Protein AF-A0A7V2INF8-F1 (afdb_monomer)

Radius of gyration: 20.69 Å; Cα contacts (8 Å, |Δi|>4): 580; chains: 1; bounding box: 52×36×62 Å

Secondary structure (DSSP, 8-state):
-EEEEEETTEEEEEEETTS-------EEEEE-TTS-EEEEEEEES--S-S--SSS---HHHHHHHHHHHHHSTT-EEEEEE-S-TTB--SS-SSTTHHHHHHHHHHHHHHHHHHHHHS-PPP----EEEEEEEEEEEBPPPPPHHHHHHHTT-SSHHHHHHHHHHHHHHHHHSS---EEEEEEEEEEETTTEEEEEE-SEE-THHHHHHHHHS-SS-EEEESS-S---SEE--HHHHHH-TTTTTGGGGGSSS-SSBPTTHHHHHHHHHHHHHHHHHHTT--

Nearest PDB structures (foldseek):
  7bgl-assembly1_a  TM=3.460E-01  e=4.174E+00  Salmonella enterica subsp. enterica serovar Typhimurium str. LT2
  7nvg-assembly1_r3  TM=3.602E-01  e=4.726E+00  Salmonella enterica subsp. enterica serovar Typhimurium
  7cbl-assembly1_a  TM=3.456E-01  e=9.959E+00  Salmonella enterica subsp. enterica serovar Typhimurium str. LT2

Sequence (282 aa):
MNRRLETERGYQILPNPDGPVDHDVPVLRVDGADGGLRAVVFGYACHCTTLDFYKFCGDYAGFAQEYIEQAHPRATALFVAGCGGDQNPYPRRSERGLEYCMEHGRALANAVETALETRQRPVAGPIRAALDTATLEFAPPPTRDQLQAEAQSSNRYERRHAQTLLEELERTGAIRTTYPYLVQVVEFGDDLTIIALAGEVVVDYALRLKTELTGRPIWVAGYSNDVFGYVPSRRVLQEGGYEGGGAMLYTPLPGPFAPSVEERVIEKVHALIGRVRSAKAD

pLDDT: mean 96.36, std 5.6, range [38.16, 98.88]

Solvent-accessible surface area (backbone atoms only — not comparable to full-atom values): 14965 Å² total; per-residue (Å²): 80,12,26,63,25,83,49,101,86,44,36,38,92,37,88,17,90,88,40,77,72,63,85,66,66,57,72,47,80,38,63,42,98,86,72,45,63,42,32,39,40,36,35,40,36,46,42,78,52,18,58,77,76,98,69,95,74,60,40,25,62,39,39,16,29,51,53,45,25,69,76,35,81,70,27,49,50,44,83,42,48,17,25,14,51,45,19,35,54,79,76,47,63,51,97,58,14,66,59,42,18,47,51,51,3,48,55,52,29,52,53,49,54,52,56,70,72,43,93,77,77,83,75,47,66,62,77,40,69,40,73,53,67,26,76,34,44,39,41,87,59,75,50,74,70,55,30,59,53,34,45,66,43,92,49,70,48,50,16,51,33,24,45,51,50,50,52,41,26,72,74,68,76,50,68,73,54,63,45,80,44,52,41,34,37,38,30,27,47,79,47,36,38,39,38,35,31,36,11,38,21,26,37,63,57,46,57,47,48,53,66,73,50,67,95,43,54,68,45,51,31,18,65,29,102,45,74,78,48,62,41,39,39,53,66,41,40,73,58,32,34,50,61,22,31,57,53,31,48,81,32,94,54,70,53,34,66,28,83,57,40,38,58,41,49,52,54,43,51,53,52,37,49,50,53,49,56,57,72,70,79,121

Mean predicted aligned error: 3.45 Å

Structure (mmCIF, N/CA/C/O backbone):
data_AF-A0A7V2INF8-F1
#
_entry.id   AF-A0A7V2INF8-F1
#
loop_
_atom_site.group_PDB
_atom_site.id
_atom_site.type_symbol
_atom_site.label_atom_id
_atom_site.label_alt_id
_atom_site.label_comp_id
_atom_site.label_asym_id
_atom_site.label_entity_id
_atom_site.label_seq_id
_atom_site.pdbx_PDB_ins_code
_atom_site.Cartn_x
_atom_site.Cartn_y
_atom_site.Cartn_z
_atom_site.occupancy
_atom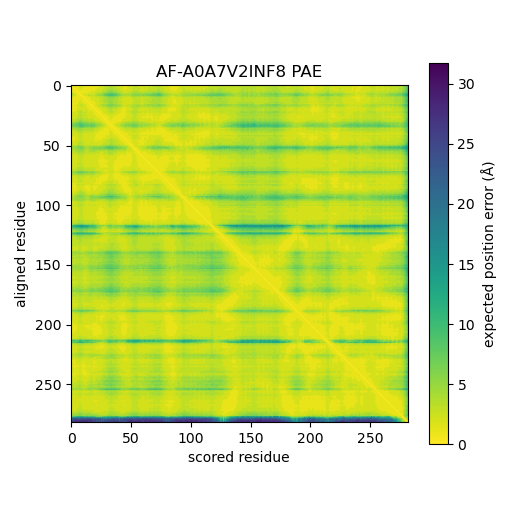_site.B_iso_or_equiv
_atom_site.auth_seq_id
_atom_site.auth_comp_id
_atom_site.auth_asym_id
_atom_site.auth_atom_id
_atom_site.pdbx_PDB_model_num
ATOM 1 N N . MET A 1 1 ? -9.197 -9.866 -3.698 1.00 95.44 1 MET A N 1
ATOM 2 C CA . MET A 1 1 ? -8.736 -11.072 -4.419 1.00 95.44 1 MET A CA 1
ATOM 3 C C . MET A 1 1 ? -7.367 -10.765 -4.980 1.00 95.44 1 MET A C 1
ATOM 5 O O . MET A 1 1 ? -7.187 -9.650 -5.478 1.00 95.44 1 MET A O 1
ATOM 9 N N . ASN A 1 2 ? -6.440 -11.722 -4.921 1.00 98.31 2 ASN A N 1
ATOM 10 C CA . ASN A 1 2 ? -5.134 -11.536 -5.532 1.00 98.31 2 ASN A CA 1
ATOM 11 C C . ASN A 1 2 ? -5.299 -11.352 -7.051 1.00 98.31 2 ASN A C 1
ATOM 13 O O . ASN A 1 2 ? -6.157 -11.978 -7.675 1.00 98.31 2 ASN A O 1
ATOM 17 N N . ARG A 1 3 ? -4.529 -10.443 -7.647 1.00 97.81 3 ARG A N 1
ATOM 18 C CA . ARG A 1 3 ? -4.619 -10.107 -9.075 1.00 97.81 3 ARG A CA 1
ATOM 19 C C . ARG A 1 3 ? -3.431 -10.597 -9.897 1.00 97.81 3 ARG A C 1
ATOM 21 O O . ARG A 1 3 ? -3.273 -10.153 -11.028 1.00 97.81 3 ARG A O 1
ATOM 28 N N . ARG A 1 4 ? -2.575 -11.447 -9.334 1.00 97.88 4 ARG A N 1
ATOM 29 C CA . ARG A 1 4 ? -1.369 -11.957 -9.988 1.00 97.88 4 ARG A CA 1
ATOM 30 C C . ARG A 1 4 ? -1.579 -13.410 -10.386 1.00 97.88 4 ARG A C 1
ATOM 32 O O . ARG A 1 4 ? -1.430 -14.298 -9.553 1.00 97.88 4 ARG A O 1
ATOM 39 N N . LEU A 1 5 ? -1.924 -13.647 -11.649 1.00 98.00 5 LEU A N 1
ATOM 40 C CA . LEU A 1 5 ? -2.098 -14.993 -12.201 1.00 98.00 5 LEU A CA 1
ATOM 41 C C . LEU A 1 5 ? -0.909 -15.350 -13.096 1.00 98.00 5 LEU A C 1
ATOM 43 O O . LEU A 1 5 ? -0.547 -14.570 -13.980 1.00 98.00 5 LEU A O 1
ATOM 47 N N . GLU A 1 6 ? -0.326 -16.527 -12.886 1.00 97.69 6 GLU A N 1
ATOM 48 C CA . GLU A 1 6 ? 0.698 -17.072 -13.775 1.00 97.69 6 GLU A CA 1
ATOM 49 C C . GLU A 1 6 ? 0.068 -17.506 -15.106 1.00 97.69 6 GLU A C 1
ATOM 51 O O . GLU A 1 6 ? -0.968 -18.170 -15.1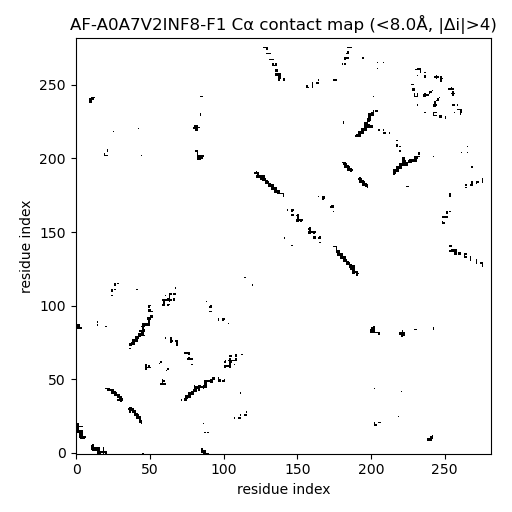46 1.00 97.69 6 GLU A O 1
ATOM 56 N N . THR A 1 7 ? 0.688 -17.108 -16.215 1.00 97.25 7 THR A N 1
ATOM 57 C CA . THR A 1 7 ? 0.272 -17.473 -17.573 1.00 97.25 7 THR A CA 1
ATOM 58 C C . THR A 1 7 ? 1.500 -17.833 -18.404 1.00 97.25 7 THR A C 1
ATOM 60 O O . THR A 1 7 ? 2.630 -17.555 -18.006 1.00 97.25 7 THR A O 1
ATOM 63 N N . GLU A 1 8 ? 1.304 -18.340 -19.622 1.00 96.50 8 GLU A N 1
ATOM 64 C CA . GLU A 1 8 ? 2.400 -18.563 -20.582 1.00 96.50 8 GLU A CA 1
ATOM 65 C C . GLU A 1 8 ? 3.214 -17.289 -20.895 1.00 96.50 8 GLU A C 1
ATOM 67 O O . GLU A 1 8 ? 4.342 -17.369 -21.373 1.00 96.50 8 GLU A O 1
ATOM 72 N N . ARG A 1 9 ? 2.659 -16.098 -20.623 1.00 94.62 9 ARG A N 1
ATOM 73 C CA . ARG A 1 9 ? 3.312 -14.790 -20.809 1.00 94.62 9 ARG A CA 1
ATOM 74 C C . ARG A 1 9 ? 3.889 -14.224 -19.504 1.00 94.62 9 ARG A C 1
ATOM 76 O O . ARG A 1 9 ? 4.089 -13.014 -19.399 1.00 94.62 9 ARG A O 1
ATOM 83 N N . GLY A 1 10 ? 4.098 -15.067 -18.496 1.00 96.50 10 GLY A N 1
ATOM 84 C CA . GLY A 1 10 ? 4.453 -14.658 -17.138 1.00 96.50 10 GLY A CA 1
ATOM 85 C C . GLY A 1 10 ? 3.246 -14.165 -16.337 1.00 96.50 10 GLY A C 1
ATOM 86 O O . GLY A 1 10 ? 2.093 -14.390 -16.718 1.00 96.50 10 GLY A O 1
ATOM 87 N N . TYR A 1 11 ? 3.507 -13.485 -15.221 1.00 97.62 11 TYR A N 1
ATOM 88 C CA . TYR A 1 11 ? 2.467 -13.006 -14.310 1.00 97.62 11 TYR A CA 1
ATOM 89 C C . TYR A 1 11 ? 1.701 -11.811 -14.885 1.00 97.62 11 TYR A C 1
ATOM 91 O O . TYR A 1 11 ? 2.284 -10.772 -15.206 1.00 97.62 11 TYR A O 1
ATOM 99 N N . GLN A 1 12 ? 0.380 -11.957 -14.992 1.00 97.62 12 GLN A N 1
ATOM 100 C CA . GLN A 1 12 ? -0.532 -10.961 -15.559 1.00 97.62 12 GLN A CA 1
ATOM 101 C C . GLN A 1 12 ? -1.508 -10.436 -14.501 1.00 97.62 12 GLN A C 1
ATOM 103 O O . GLN A 1 12 ? -1.824 -11.141 -13.540 1.00 97.62 12 GLN A O 1
ATOM 108 N N . ILE A 1 13 ? -2.025 -9.216 -14.713 1.00 96.88 13 ILE A N 1
ATOM 109 C CA . ILE A 1 13 ? -3.096 -8.648 -13.880 1.00 96.88 13 ILE A CA 1
ATOM 110 C C . ILE A 1 13 ? -4.418 -9.344 -14.224 1.00 96.88 13 ILE A C 1
ATOM 112 O O . ILE A 1 13 ? -5.188 -8.872 -15.062 1.00 96.88 13 ILE A O 1
ATOM 116 N N . LEU A 1 14 ? -4.674 -10.475 -13.577 1.00 96.69 14 LEU A N 1
ATOM 117 C CA . LEU A 1 14 ? -5.870 -11.294 -13.742 1.00 96.69 14 LEU A CA 1
ATOM 118 C C . LEU A 1 14 ? -6.320 -11.839 -12.378 1.00 96.69 14 LEU A C 1
ATOM 120 O O . LEU A 1 14 ? -5.483 -12.029 -11.497 1.00 96.69 14 LEU A O 1
ATOM 124 N N . PRO A 1 15 ? -7.625 -12.094 -12.180 1.00 97.06 15 PRO A N 1
ATOM 125 C CA . PRO A 1 15 ? -8.130 -12.689 -10.945 1.00 97.06 15 PRO A CA 1
ATOM 126 C C . PRO A 1 15 ? -7.401 -14.000 -10.617 1.00 97.06 15 PRO A C 1
ATOM 128 O O . PRO A 1 15 ? -7.391 -14.918 -11.435 1.00 97.06 15 PRO A O 1
ATOM 131 N N . ASN A 1 16 ? -6.815 -14.083 -9.425 1.00 97.81 16 ASN A N 1
ATOM 132 C CA . ASN A 1 16 ? -6.175 -15.278 -8.893 1.00 97.81 16 ASN A CA 1
ATOM 133 C C . ASN A 1 16 ? -6.793 -15.615 -7.519 1.00 97.81 16 ASN A C 1
ATOM 135 O O . ASN A 1 16 ? -6.417 -15.001 -6.516 1.00 97.81 16 ASN A O 1
ATOM 139 N N . PRO A 1 17 ? -7.760 -16.548 -7.455 1.00 95.81 17 PRO A N 1
ATOM 140 C CA . PRO A 1 17 ? -8.384 -16.947 -6.195 1.00 95.81 17 PRO A CA 1
ATOM 141 C C . PRO A 1 17 ? -7.444 -17.747 -5.280 1.00 95.81 17 PRO A C 1
ATOM 143 O O . PRO A 1 17 ? -7.663 -17.745 -4.073 1.00 95.81 17 PRO A O 1
ATOM 146 N N . ASP A 1 18 ? -6.402 -18.375 -5.833 1.00 96.56 18 ASP A N 1
ATOM 147 C CA . ASP A 1 18 ? -5.437 -19.197 -5.090 1.00 96.56 18 ASP A CA 1
ATOM 148 C C . ASP A 1 18 ? -4.215 -18.390 -4.610 1.00 96.56 18 ASP A C 1
ATOM 150 O O . ASP A 1 18 ? -3.351 -18.903 -3.897 1.00 96.56 18 ASP A O 1
ATOM 154 N N . GLY A 1 19 ? -4.116 -17.118 -5.011 1.00 97.25 19 GLY A N 1
ATOM 155 C CA . GLY A 1 19 ? -3.051 -16.218 -4.581 1.00 97.25 19 GLY A CA 1
ATOM 156 C C . GLY A 1 19 ? -3.232 -15.751 -3.131 1.00 97.25 19 GLY A C 1
ATOM 157 O O . GLY A 1 19 ? -4.346 -15.766 -2.606 1.00 97.25 19 GLY A O 1
ATOM 158 N N . PRO A 1 20 ? -2.160 -15.281 -2.471 1.00 98.00 20 PRO A N 1
ATOM 159 C CA . PRO A 1 20 ? -2.244 -14.821 -1.091 1.00 98.00 20 PRO A CA 1
ATOM 160 C C . PRO A 1 20 ? -3.162 -13.601 -0.965 1.00 98.00 20 PRO A C 1
ATOM 162 O O . PRO A 1 20 ? -3.157 -12.703 -1.817 1.00 98.00 20 PRO A O 1
ATOM 165 N N . VAL A 1 21 ? -3.937 -13.570 0.117 1.00 98.06 21 VAL A N 1
ATOM 166 C CA . VAL A 1 21 ? -4.865 -12.491 0.468 1.00 98.06 21 VAL A CA 1
ATOM 167 C C . VAL A 1 21 ? -4.824 -12.283 1.981 1.00 98.06 21 VAL A C 1
ATOM 169 O O . VAL A 1 21 ? -4.763 -13.245 2.743 1.00 98.06 21 VAL A O 1
ATOM 172 N N . ASP A 1 22 ? -4.886 -11.025 2.410 1.00 97.94 22 ASP A N 1
ATOM 173 C CA . ASP A 1 22 ? -5.141 -10.655 3.797 1.00 97.94 22 ASP A CA 1
ATOM 174 C C . ASP A 1 22 ? -6.638 -10.364 3.949 1.00 97.94 22 ASP A C 1
ATOM 176 O O . ASP A 1 22 ? -7.144 -9.365 3.434 1.00 97.94 22 ASP A O 1
ATOM 180 N N . HIS A 1 23 ? -7.352 -11.289 4.591 1.00 96.31 23 HIS A N 1
ATOM 181 C CA . HIS A 1 23 ? -8.799 -11.204 4.794 1.00 96.31 23 HIS A CA 1
ATOM 182 C C . HIS A 1 23 ? -9.189 -10.447 6.068 1.00 96.31 23 HIS A C 1
ATOM 184 O O . HIS A 1 23 ? -10.383 -10.257 6.309 1.00 96.31 23 HIS A O 1
ATOM 190 N N . ASP A 1 24 ? -8.222 -10.017 6.881 1.00 96.38 24 ASP A N 1
ATOM 191 C CA . ASP A 1 24 ? -8.529 -9.323 8.124 1.00 96.38 24 ASP A CA 1
ATOM 192 C C . ASP A 1 24 ? -9.122 -7.935 7.849 1.00 96.38 24 ASP A C 1
ATOM 194 O O . ASP A 1 24 ? -8.619 -7.157 7.035 1.00 96.38 24 ASP A O 1
ATOM 198 N N . VAL A 1 25 ? -10.164 -7.600 8.610 1.00 97.81 25 VAL A N 1
ATOM 199 C CA . VAL A 1 25 ? -10.749 -6.257 8.681 1.00 97.81 25 VAL A CA 1
ATOM 200 C C . VAL A 1 25 ? -10.463 -5.708 10.079 1.00 97.81 25 VAL A C 1
ATOM 202 O O . VAL A 1 25 ? -11.255 -5.931 10.998 1.00 97.81 25 VAL A O 1
ATOM 205 N N . PRO A 1 26 ? -9.307 -5.057 10.309 1.00 96.75 26 PRO A N 1
ATOM 206 C CA . PRO A 1 26 ? -9.038 -4.422 11.590 1.00 96.75 26 PRO A CA 1
ATOM 207 C C . PRO A 1 26 ? -10.003 -3.252 11.804 1.00 96.75 26 PRO A C 1
ATOM 209 O O . PRO A 1 26 ? -10.244 -2.466 10.887 1.00 96.75 26 PRO A O 1
ATOM 212 N N . VAL A 1 27 ? -10.539 -3.138 13.022 1.00 98.25 27 VAL A N 1
ATOM 213 C CA . VAL A 1 27 ? -11.487 -2.090 13.419 1.00 98.25 27 VAL A CA 1
ATOM 214 C C . VAL A 1 27 ? -11.065 -1.502 14.760 1.00 98.25 27 VAL A C 1
ATOM 216 O O . VAL A 1 27 ? -10.880 -2.227 15.737 1.00 98.25 27 VAL A O 1
ATOM 219 N N . LEU A 1 28 ? -10.943 -0.178 14.815 1.00 97.44 28 LEU A N 1
ATOM 220 C CA . LEU A 1 28 ? -10.750 0.597 16.031 1.00 97.44 28 LEU A CA 1
ATOM 221 C C . LEU A 1 28 ? -11.997 1.442 16.287 1.00 97.44 28 LEU A C 1
ATOM 223 O O . LEU A 1 28 ? -12.327 2.357 15.529 1.00 97.44 28 LEU A O 1
ATOM 227 N N . ARG A 1 29 ? -12.668 1.134 17.394 1.00 97.31 29 ARG A N 1
ATOM 228 C CA . ARG A 1 29 ? -13.790 1.903 17.924 1.00 97.31 29 ARG A CA 1
ATOM 229 C C . ARG A 1 29 ? -13.275 3.041 18.800 1.00 97.31 29 ARG A C 1
ATOM 231 O O . ARG A 1 29 ? -12.465 2.809 19.693 1.00 97.31 29 ARG A O 1
ATOM 238 N N . VAL A 1 30 ? -13.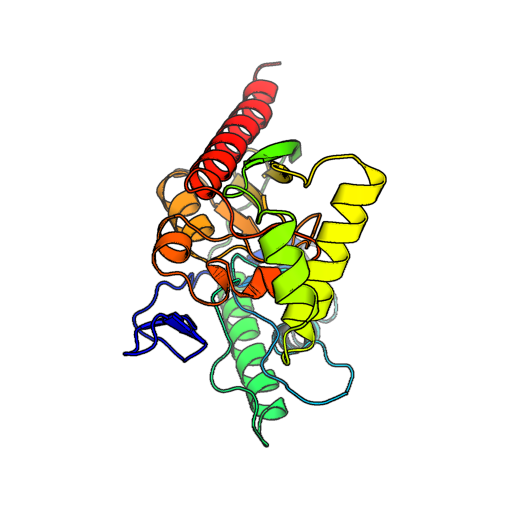794 4.247 18.585 1.00 97.12 30 VAL A N 1
ATOM 239 C CA . VAL A 1 30 ? -13.501 5.421 19.413 1.00 97.12 30 VAL A CA 1
ATOM 240 C C . VAL A 1 30 ? -14.791 5.917 20.053 1.00 97.12 30 VAL A C 1
ATOM 242 O O . VAL A 1 30 ? -15.678 6.420 19.360 1.00 97.12 30 VAL A O 1
ATOM 245 N N . ASP A 1 31 ? -14.882 5.798 21.375 1.00 96.62 31 ASP A N 1
ATOM 246 C CA . ASP A 1 31 ? -16.009 6.297 22.164 1.00 96.62 31 ASP A CA 1
ATOM 247 C C . ASP A 1 31 ? -15.700 7.663 22.790 1.00 96.62 31 ASP A C 1
ATOM 249 O O . ASP A 1 31 ? -14.562 7.984 23.135 1.00 96.62 31 ASP A O 1
ATOM 253 N N . GLY A 1 32 ? -16.738 8.483 22.940 1.00 96.25 32 GLY A N 1
ATOM 254 C CA . GLY A 1 32 ? -16.685 9.737 23.682 1.00 96.25 32 GLY A CA 1
ATOM 255 C C . GLY A 1 32 ? -16.796 9.514 25.189 1.00 96.25 32 GLY A C 1
ATOM 256 O O . GLY A 1 32 ? -17.134 8.429 25.656 1.00 96.25 32 GLY A O 1
ATOM 257 N N . ALA A 1 33 ? -16.588 10.579 25.968 1.00 95.44 33 ALA A N 1
ATOM 258 C CA . ALA A 1 33 ? -16.740 10.535 27.427 1.00 95.44 33 ALA A CA 1
ATOM 259 C C . ALA A 1 33 ? -18.167 10.160 27.888 1.00 95.44 33 ALA A C 1
ATOM 261 O O . ALA A 1 33 ? -18.348 9.709 29.014 1.00 95.44 33 ALA A O 1
ATOM 262 N N . ASP A 1 34 ? -19.172 10.323 27.021 1.00 95.00 34 ASP A N 1
ATOM 263 C CA . ASP A 1 34 ? -20.557 9.891 27.239 1.00 95.00 34 ASP A CA 1
ATOM 264 C C . ASP A 1 34 ? -20.802 8.408 26.897 1.00 95.00 34 ASP A C 1
ATOM 266 O O . ASP A 1 34 ? -21.943 7.954 26.935 1.00 95.00 34 ASP A O 1
ATOM 270 N N . GLY A 1 35 ? -19.758 7.660 26.520 1.00 93.06 35 GLY A N 1
ATOM 271 C CA . GLY A 1 35 ? -19.839 6.266 26.073 1.00 93.06 35 GLY A CA 1
ATOM 272 C C . GLY A 1 35 ? -20.415 6.085 24.664 1.00 93.06 35 GLY A C 1
ATOM 273 O O . GLY A 1 35 ? -20.577 4.955 24.207 1.00 93.06 35 GLY A O 1
ATOM 274 N N . GLY A 1 36 ? -20.748 7.177 23.968 1.00 95.62 36 GLY A N 1
ATOM 275 C CA . GLY A 1 36 ? -21.266 7.134 22.605 1.00 95.62 36 GLY A CA 1
ATOM 276 C C . GLY A 1 36 ? -20.150 7.006 21.571 1.00 95.62 36 GLY A C 1
ATOM 277 O O . GLY A 1 36 ? -19.135 7.691 21.681 1.00 95.62 36 GLY A O 1
ATOM 278 N N . LEU A 1 37 ? -20.375 6.199 20.534 1.00 97.25 37 LEU A N 1
ATOM 279 C CA . LEU A 1 37 ? -19.455 6.040 19.407 1.00 97.25 37 LEU A CA 1
ATOM 280 C C . LEU A 1 37 ? -19.238 7.376 18.669 1.00 97.25 37 LEU A C 1
ATOM 282 O O . LEU A 1 37 ? -20.203 8.060 18.319 1.00 97.25 37 LEU A O 1
ATOM 286 N N . ARG A 1 38 ? -17.970 7.745 18.444 1.00 98.19 38 ARG A N 1
ATOM 287 C CA . ARG A 1 38 ? -17.534 9.003 17.799 1.00 98.19 38 ARG A CA 1
ATOM 288 C C . ARG A 1 38 ? -16.751 8.794 16.519 1.00 98.19 38 ARG A C 1
ATOM 290 O O . ARG A 1 38 ? -16.830 9.627 15.622 1.00 98.19 38 ARG A O 1
ATOM 297 N N . ALA A 1 39 ? -15.996 7.710 16.430 1.00 98.56 39 ALA A N 1
ATOM 298 C CA . ALA A 1 39 ? -15.337 7.338 15.194 1.00 98.56 39 ALA A CA 1
ATOM 299 C C . ALA A 1 39 ? -15.148 5.828 15.106 1.00 98.56 39 ALA A C 1
ATOM 301 O O . ALA A 1 39 ? -14.993 5.143 16.121 1.00 98.56 39 ALA A O 1
ATOM 302 N N . VAL A 1 40 ? -15.127 5.338 13.874 1.00 98.56 40 VAL A N 1
ATOM 303 C CA . VAL A 1 40 ? -14.745 3.971 13.535 1.00 98.56 40 VAL A CA 1
ATOM 304 C C . VAL A 1 40 ? -13.615 4.063 12.526 1.00 98.56 40 VAL A C 1
ATOM 306 O O . VAL A 1 40 ? -13.825 4.514 11.403 1.00 98.56 40 VAL A O 1
ATOM 309 N N . VAL A 1 41 ? -12.411 3.659 12.922 1.00 98.69 41 VAL A N 1
ATOM 310 C CA . VAL A 1 41 ? -11.300 3.483 11.982 1.00 98.69 41 VAL A CA 1
ATOM 311 C C . VAL A 1 41 ? -11.300 2.026 11.558 1.00 98.69 41 VAL A C 1
ATOM 313 O O . VAL A 1 41 ? -11.332 1.147 12.414 1.00 98.69 41 VAL A O 1
ATOM 316 N N . PHE A 1 42 ? -11.258 1.746 10.265 1.00 98.81 42 PHE A N 1
ATOM 317 C CA . PHE A 1 42 ? -11.262 0.379 9.754 1.00 98.81 42 PHE A CA 1
ATOM 318 C C . PHE A 1 42 ? -10.332 0.238 8.559 1.00 98.81 42 PHE A C 1
ATOM 320 O O . PHE A 1 42 ? -10.039 1.216 7.873 1.00 98.81 42 PHE A O 1
ATOM 327 N N . GLY A 1 43 ? -9.835 -0.972 8.316 1.00 98.31 43 GLY A N 1
ATOM 328 C CA . GLY A 1 43 ? -8.899 -1.223 7.226 1.00 98.31 43 GLY A CA 1
ATOM 329 C C . GLY A 1 43 ? -9.253 -2.429 6.380 1.00 98.31 43 GLY A C 1
ATOM 330 O O . GLY A 1 43 ? -9.986 -3.315 6.810 1.00 98.31 43 GLY A O 1
ATOM 331 N N . TYR A 1 44 ? -8.719 -2.446 5.160 1.00 98.56 44 TYR A N 1
ATOM 332 C CA . TYR A 1 44 ? -8.777 -3.605 4.274 1.00 98.56 44 TYR A CA 1
ATOM 333 C C . TYR A 1 44 ? -7.678 -3.537 3.206 1.00 98.56 44 TYR A C 1
ATOM 335 O O . TYR A 1 44 ? -7.358 -2.463 2.688 1.00 98.56 44 TYR A O 1
ATOM 343 N N . ALA A 1 45 ? -7.082 -4.681 2.866 1.00 98.06 45 ALA A N 1
ATOM 344 C CA . ALA A 1 45 ? -5.988 -4.780 1.899 1.00 98.06 45 ALA A CA 1
ATOM 345 C C . ALA A 1 45 ? -6.521 -4.961 0.465 1.00 98.06 45 ALA A C 1
ATOM 347 O O . ALA A 1 45 ? -6.502 -6.057 -0.090 1.00 98.06 45 ALA A O 1
ATOM 348 N N . CYS A 1 46 ? -7.028 -3.887 -0.151 1.00 98.19 46 CYS A N 1
ATOM 349 C CA . CYS A 1 46 ? -7.584 -3.943 -1.506 1.00 98.19 46 CYS A CA 1
ATOM 350 C C . CYS A 1 46 ? -7.559 -2.578 -2.216 1.00 98.19 46 CYS A C 1
ATOM 352 O O . CYS A 1 46 ? -7.845 -1.546 -1.612 1.00 98.19 46 CYS A O 1
ATOM 354 N N . HIS A 1 47 ? -7.268 -2.558 -3.518 1.00 97.44 47 HIS A N 1
ATOM 355 C CA . HIS A 1 47 ? -7.352 -1.348 -4.338 1.00 97.44 47 HIS A CA 1
ATOM 356 C C . HIS A 1 47 ? -8.779 -0.797 -4.458 1.00 97.44 47 HIS A C 1
ATOM 358 O O . HIS A 1 47 ? -9.685 -1.531 -4.846 1.00 97.44 47 HIS A O 1
ATOM 364 N N . CYS A 1 48 ? -8.961 0.518 -4.315 1.00 97.06 48 CYS A N 1
ATOM 365 C CA . CYS A 1 48 ? -10.186 1.231 -4.712 1.00 97.06 48 CYS A CA 1
ATOM 366 C C . CYS A 1 48 ? -10.286 1.353 -6.240 1.00 97.06 48 CYS A C 1
ATOM 368 O O . CYS A 1 48 ? -10.085 2.420 -6.812 1.00 97.06 48 CYS A O 1
ATOM 370 N N . THR A 1 49 ? -10.501 0.222 -6.916 1.00 96.69 49 THR A N 1
ATOM 371 C CA . THR A 1 49 ? -10.569 0.152 -8.382 1.00 96.69 49 THR A CA 1
ATOM 372 C C . THR A 1 49 ? -11.749 -0.688 -8.871 1.00 96.69 49 THR A C 1
ATOM 374 O O . THR A 1 49 ? -11.648 -1.399 -9.875 1.00 96.69 49 THR A O 1
ATOM 377 N N . THR A 1 50 ? -12.885 -0.653 -8.178 1.00 97.31 50 THR A N 1
ATOM 378 C CA . THR A 1 50 ? -14.100 -1.308 -8.683 1.00 97.31 50 THR A CA 1
ATOM 379 C C . THR A 1 50 ? -14.576 -0.629 -9.968 1.00 97.31 50 THR A C 1
ATOM 381 O O . THR A 1 50 ? -15.027 -1.299 -10.901 1.00 97.31 50 THR A O 1
ATOM 384 N N . LEU A 1 51 ? -14.418 0.695 -10.028 1.00 95.81 51 LEU A N 1
ATOM 385 C CA . LEU A 1 51 ? -14.900 1.569 -11.094 1.00 95.81 51 LEU A CA 1
ATOM 386 C C . LEU A 1 51 ? -13.836 1.842 -12.175 1.00 95.81 51 LEU A C 1
ATOM 388 O O . LEU A 1 51 ? -12.631 1.703 -11.952 1.00 95.81 51 LEU A O 1
ATOM 392 N N . ASP A 1 52 ? -14.291 2.252 -13.360 1.00 92.62 52 ASP A N 1
ATOM 393 C CA . ASP A 1 52 ? -13.477 2.653 -14.522 1.00 92.62 52 ASP A CA 1
ATOM 394 C C . ASP A 1 52 ? -14.027 3.886 -15.271 1.00 92.62 52 ASP A C 1
ATOM 396 O O . ASP A 1 52 ? -13.558 4.224 -16.359 1.00 92.62 52 ASP A O 1
ATOM 400 N N . PHE A 1 53 ? -15.004 4.585 -14.690 1.00 91.69 53 PHE A N 1
ATOM 401 C CA . PHE A 1 53 ? -15.582 5.802 -15.263 1.00 91.69 53 PHE A CA 1
ATOM 402 C C . PHE A 1 53 ? -14.777 7.078 -14.938 1.00 91.69 53 PHE A C 1
ATOM 404 O O . PHE A 1 53 ? -13.846 7.075 -14.136 1.00 91.69 53 PHE A O 1
ATOM 411 N N . TYR A 1 54 ? -15.184 8.213 -15.511 1.00 93.19 54 TYR A N 1
ATOM 412 C CA . TYR A 1 54 ? -14.562 9.526 -15.280 1.00 93.19 54 TYR A CA 1
ATOM 413 C C . TYR A 1 54 ? -15.412 10.424 -14.365 1.00 93.19 54 TYR A C 1
ATOM 415 O O . TYR A 1 54 ? -15.729 11.561 -14.713 1.00 93.19 54 TYR A O 1
ATOM 423 N N . LYS A 1 55 ? -15.836 9.904 -13.206 1.00 95.06 55 LYS A N 1
ATOM 424 C CA . LYS A 1 55 ? -16.605 10.649 -12.192 1.00 95.06 55 LYS A CA 1
ATOM 425 C C . LYS A 1 55 ? -15.944 10.537 -10.820 1.00 95.06 55 LYS A C 1
ATOM 427 O O . LYS A 1 55 ? -15.292 9.539 -10.529 1.00 95.06 55 LYS A O 1
ATOM 432 N N . PHE A 1 56 ? -16.151 11.540 -9.969 1.00 96.75 56 PHE A N 1
ATOM 433 C CA . PHE A 1 56 ? -15.708 11.481 -8.576 1.00 96.75 56 PHE A CA 1
ATOM 434 C C . PHE A 1 56 ? -16.540 10.465 -7.790 1.00 96.75 56 PHE A C 1
ATOM 436 O O . PHE A 1 56 ? -17.769 10.519 -7.803 1.00 96.75 56 PHE A O 1
ATOM 443 N N . CYS A 1 57 ? -15.860 9.538 -7.119 1.00 96.19 57 CYS A N 1
ATOM 444 C CA . CYS A 1 57 ? -16.454 8.521 -6.262 1.00 96.19 57 CYS A CA 1
ATOM 445 C C . CYS A 1 57 ? -15.383 7.993 -5.298 1.00 96.19 57 CYS A C 1
ATOM 447 O O . CYS A 1 57 ? -14.222 7.881 -5.687 1.00 96.19 57 CYS A O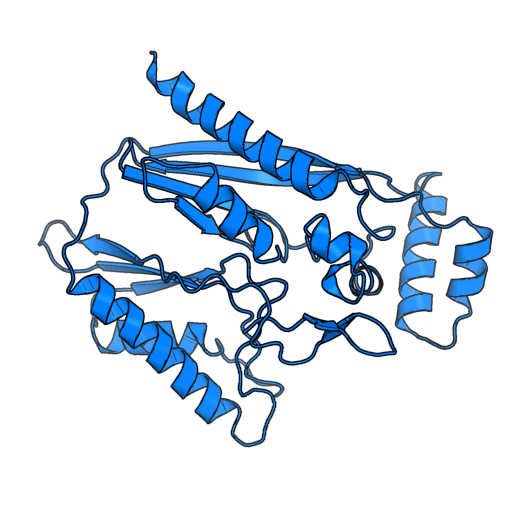 1
ATOM 449 N N . GLY A 1 58 ? -15.767 7.653 -4.065 1.00 96.69 58 GLY A N 1
ATOM 450 C CA . GLY A 1 58 ? -14.865 7.051 -3.073 1.00 96.69 58 GLY A CA 1
ATOM 451 C C . GLY A 1 58 ? -14.610 5.549 -3.268 1.00 96.69 58 GLY A C 1
ATOM 452 O O . GLY A 1 58 ? -13.942 4.936 -2.438 1.00 96.69 58 GLY A O 1
ATOM 453 N N . ASP A 1 59 ? -15.147 4.955 -4.339 1.00 98.19 59 ASP A N 1
ATOM 454 C CA . ASP A 1 59 ? -15.164 3.509 -4.596 1.00 98.19 59 ASP A CA 1
ATOM 455 C C . ASP A 1 59 ? -15.742 2.718 -3.390 1.00 98.19 59 ASP A C 1
ATOM 457 O O . ASP A 1 59 ? -16.494 3.270 -2.580 1.00 98.19 59 ASP A O 1
ATOM 461 N N . TYR A 1 60 ? -15.452 1.418 -3.270 1.00 98.44 60 TYR A N 1
ATOM 462 C CA . TYR A 1 60 ? -16.048 0.556 -2.245 1.00 98.44 60 TYR A CA 1
ATOM 463 C C . TYR A 1 60 ? -15.748 1.053 -0.822 1.00 98.44 60 TYR A C 1
ATOM 465 O O . TYR A 1 60 ? -16.593 0.924 0.060 1.00 98.44 60 TYR A O 1
ATOM 473 N N . ALA A 1 61 ? -14.570 1.648 -0.599 1.00 98.56 61 ALA A N 1
ATOM 474 C CA . ALA A 1 61 ? -14.183 2.198 0.696 1.00 98.56 61 ALA A CA 1
ATOM 475 C C . ALA A 1 61 ? -15.072 3.387 1.083 1.00 98.56 61 ALA A C 1
ATOM 477 O O . ALA A 1 61 ? -15.566 3.434 2.206 1.00 98.56 61 ALA A O 1
ATOM 478 N N . GLY A 1 62 ? -15.349 4.291 0.138 1.00 98.62 62 GLY A N 1
ATOM 479 C CA . GLY A 1 62 ? -16.258 5.416 0.357 1.00 98.62 62 GLY A CA 1
ATOM 480 C C . GLY A 1 62 ? -17.692 4.971 0.643 1.00 98.62 62 GLY A C 1
ATOM 481 O O . GLY A 1 62 ? -18.311 5.481 1.571 1.00 98.62 62 GLY A O 1
ATOM 482 N N . PHE A 1 63 ? -18.204 3.971 -0.084 1.00 98.75 63 PHE A N 1
ATOM 483 C CA . PHE A 1 63 ? -19.522 3.400 0.225 1.00 98.75 63 PHE A CA 1
ATOM 484 C C . PHE A 1 63 ? -19.549 2.694 1.584 1.00 98.75 63 PHE A C 1
ATOM 486 O O . PHE A 1 63 ? -20.543 2.796 2.298 1.00 98.75 63 PHE A O 1
ATOM 493 N N . ALA A 1 64 ? -18.469 2.009 1.975 1.00 98.88 64 ALA A N 1
ATOM 494 C CA . ALA A 1 64 ? -18.367 1.419 3.307 1.00 98.88 64 ALA A CA 1
ATOM 495 C C . ALA A 1 64 ? -18.431 2.496 4.402 1.00 98.88 64 ALA A C 1
ATOM 497 O O . ALA A 1 64 ? -19.190 2.336 5.355 1.00 98.88 64 ALA A O 1
ATOM 498 N N . GLN A 1 65 ? -17.697 3.607 4.238 1.00 98.88 65 GLN A N 1
ATOM 499 C CA . GLN A 1 65 ? -17.774 4.756 5.148 1.00 98.88 65 GLN A CA 1
ATOM 500 C C . GLN A 1 65 ? -19.208 5.288 5.240 1.00 98.88 65 GLN A C 1
ATOM 502 O O . GLN A 1 65 ? -19.742 5.398 6.339 1.00 98.88 65 GLN A O 1
ATOM 507 N N . GLU A 1 66 ? -19.860 5.527 4.099 1.00 98.69 66 GLU A N 1
ATOM 508 C CA . GLU A 1 66 ? -21.232 6.040 4.056 1.00 98.69 66 GLU A CA 1
ATOM 509 C C . GLU A 1 66 ? -22.216 5.114 4.789 1.00 98.69 66 GLU A C 1
ATOM 511 O O . GLU A 1 66 ? -23.046 5.576 5.570 1.00 98.69 66 GLU A O 1
ATOM 516 N N . TYR A 1 67 ? -22.119 3.798 4.591 1.00 98.81 67 TYR A N 1
ATOM 517 C CA . TYR A 1 67 ? -23.003 2.844 5.262 1.00 98.81 67 TYR A CA 1
ATOM 518 C C . TYR A 1 67 ? -22.787 2.773 6.774 1.00 98.81 67 TYR A C 1
ATOM 520 O O . TYR A 1 67 ? -23.771 2.656 7.507 1.00 98.81 67 TYR A O 1
ATOM 528 N N . ILE A 1 68 ? -21.541 2.874 7.241 1.00 98.75 68 ILE A N 1
ATOM 529 C CA . ILE A 1 68 ? -21.221 2.926 8.674 1.00 98.75 68 ILE A CA 1
ATOM 530 C C . ILE A 1 68 ? -21.756 4.231 9.282 1.00 98.75 68 ILE A C 1
ATOM 532 O O . ILE A 1 68 ? -22.389 4.210 10.334 1.00 98.75 68 ILE A O 1
ATOM 536 N N . GLU A 1 69 ? -21.571 5.370 8.613 1.00 98.75 69 GLU A N 1
ATOM 537 C CA . GLU A 1 69 ? -22.053 6.675 9.092 1.00 98.75 69 GLU A CA 1
ATOM 538 C C . GLU A 1 69 ? -23.587 6.770 9.088 1.00 98.75 69 GLU A C 1
ATOM 540 O O . GLU A 1 69 ? -24.174 7.379 9.982 1.00 98.75 69 GLU A O 1
ATOM 545 N N . GLN A 1 70 ? -24.263 6.110 8.141 1.00 98.44 70 GLN A N 1
ATOM 546 C CA . GLN A 1 70 ? -25.723 5.962 8.152 1.00 98.44 70 GLN A CA 1
ATOM 547 C C . GLN A 1 70 ? -26.212 5.138 9.354 1.00 98.44 70 GLN A C 1
ATOM 549 O O . GLN A 1 70 ? -27.224 5.492 9.963 1.00 98.44 70 GLN A O 1
ATOM 554 N N . ALA A 1 71 ? -25.513 4.051 9.699 1.00 98.06 71 ALA A N 1
ATOM 555 C CA . ALA A 1 71 ? -25.840 3.212 10.854 1.00 98.06 71 ALA A CA 1
ATOM 556 C C . ALA A 1 71 ? -25.509 3.901 12.190 1.00 98.06 71 ALA A C 1
ATOM 558 O O . ALA A 1 71 ? -26.225 3.719 13.177 1.00 98.06 71 ALA A O 1
ATOM 559 N N . HIS A 1 72 ? -24.479 4.754 12.203 1.00 97.62 72 HIS A N 1
ATOM 560 C CA . HIS A 1 72 ? -23.989 5.468 13.382 1.00 97.62 72 HIS A CA 1
ATOM 561 C C . HIS A 1 72 ? -23.894 6.986 13.134 1.00 97.62 72 HIS A C 1
ATOM 563 O O . HIS A 1 72 ? -22.789 7.519 13.040 1.00 97.62 72 HIS A O 1
ATOM 569 N N . PRO A 1 73 ? -25.013 7.744 13.129 1.00 96.62 73 PRO A N 1
ATOM 570 C CA . PRO A 1 73 ? -25.045 9.147 12.674 1.00 96.62 73 PRO A CA 1
ATOM 571 C C . PRO A 1 73 ? -24.191 10.156 13.459 1.00 96.62 73 PRO A C 1
ATOM 573 O O . PRO A 1 73 ? -24.077 11.315 13.065 1.00 96.62 73 PRO A O 1
ATOM 576 N N . ARG A 1 74 ? -23.644 9.762 14.617 1.00 96.31 74 ARG A N 1
ATOM 577 C CA . ARG A 1 74 ? -22.749 10.596 15.442 1.00 96.31 74 ARG A CA 1
ATOM 578 C C . ARG A 1 74 ? -21.275 10.207 15.307 1.00 96.31 74 ARG A C 1
ATOM 580 O O . ARG A 1 74 ? -20.443 10.813 15.985 1.00 96.31 74 ARG A O 1
ATOM 587 N N . ALA A 1 75 ? -20.976 9.199 14.492 1.00 98.12 75 ALA A N 1
ATOM 588 C CA . ALA A 1 75 ? -19.643 8.674 14.289 1.00 98.12 75 ALA A CA 1
ATOM 589 C C . ALA A 1 75 ? -19.109 9.056 12.907 1.00 98.12 75 ALA A C 1
ATOM 591 O O . ALA A 1 75 ? -19.857 9.076 11.938 1.00 98.12 75 ALA A O 1
ATOM 592 N N . THR A 1 76 ? -17.809 9.326 12.820 1.00 98.69 76 THR A N 1
ATOM 593 C CA . THR A 1 76 ? -17.093 9.427 11.540 1.00 98.69 76 THR A CA 1
ATOM 594 C C . THR A 1 76 ? -16.437 8.093 11.204 1.00 98.69 76 THR A C 1
ATOM 596 O O . THR A 1 76 ? -15.738 7.518 12.043 1.00 98.69 76 THR A O 1
ATOM 599 N N . ALA A 1 77 ? -16.618 7.612 9.978 1.00 98.81 77 ALA A N 1
ATOM 600 C CA . ALA A 1 77 ? -15.982 6.391 9.500 1.00 98.81 77 ALA A CA 1
ATOM 601 C C . ALA A 1 77 ? -14.696 6.734 8.732 1.00 98.81 77 ALA A C 1
ATOM 603 O O . ALA A 1 77 ? -14.705 7.537 7.801 1.00 98.81 77 ALA A O 1
ATOM 604 N N . LEU A 1 78 ? -13.570 6.128 9.109 1.00 98.75 78 LEU A N 1
ATOM 605 C CA . LEU A 1 78 ? -12.246 6.406 8.548 1.00 98.75 78 LEU A CA 1
ATOM 606 C C . LEU A 1 78 ? -11.629 5.122 7.994 1.00 98.75 78 LEU A C 1
ATOM 608 O O . LEU A 1 78 ? -11.377 4.179 8.743 1.00 98.75 78 LEU A O 1
ATOM 612 N N . PHE A 1 79 ? -11.358 5.097 6.691 1.00 98.75 79 PHE A N 1
ATOM 613 C CA . PHE A 1 79 ? -10.733 3.952 6.034 1.00 98.75 79 PHE A CA 1
ATOM 614 C C . PHE A 1 79 ? -9.204 4.073 5.995 1.00 98.75 79 PHE A C 1
ATOM 616 O O . PHE A 1 79 ? -8.662 5.114 5.622 1.00 98.75 79 PHE A O 1
ATOM 623 N N . VAL A 1 80 ? -8.510 2.982 6.322 1.00 98.50 80 VAL A N 1
ATOM 624 C CA . VAL A 1 80 ? -7.054 2.833 6.210 1.00 98.50 80 VAL A CA 1
ATOM 625 C C . VAL A 1 80 ? -6.743 1.703 5.234 1.00 98.50 80 VAL A C 1
ATOM 627 O O . VAL A 1 80 ? -7.017 0.531 5.503 1.00 98.50 80 VAL A O 1
ATOM 630 N N . ALA A 1 81 ? -6.134 2.041 4.100 1.00 98.25 81 ALA A N 1
ATOM 631 C CA . ALA A 1 81 ? -5.750 1.048 3.106 1.00 98.25 81 ALA A CA 1
ATOM 632 C C . ALA A 1 81 ? -4.646 0.120 3.648 1.00 98.25 81 ALA A C 1
ATOM 634 O O . ALA A 1 81 ? -3.611 0.573 4.134 1.00 98.25 81 ALA A O 1
ATOM 635 N N . GLY A 1 82 ? -4.863 -1.193 3.556 1.00 98.31 82 GLY A N 1
ATOM 636 C CA . GLY A 1 82 ? -3.853 -2.202 3.889 1.00 98.31 82 GLY A CA 1
ATOM 637 C C . GLY A 1 82 ? -2.838 -2.420 2.760 1.00 98.31 82 GLY A C 1
ATOM 638 O O . GLY A 1 82 ? -2.814 -1.688 1.768 1.00 98.31 82 GLY A O 1
ATOM 639 N N . CYS A 1 83 ? -2.028 -3.475 2.877 1.00 98.62 83 CYS A N 1
ATOM 640 C CA . CYS A 1 83 ? -1.093 -3.924 1.836 1.00 98.62 83 CYS A CA 1
ATOM 641 C C . CYS A 1 83 ? -1.833 -4.555 0.641 1.00 98.62 83 CYS A C 1
ATOM 643 O O . CYS A 1 83 ? -1.832 -5.766 0.442 1.00 98.62 83 CYS A O 1
ATOM 645 N N . GLY A 1 84 ? -2.529 -3.716 -0.128 1.00 97.62 84 GLY A N 1
ATOM 646 C CA . GLY A 1 84 ? -3.378 -4.119 -1.245 1.00 97.62 84 GLY A CA 1
ATOM 647 C C . GLY A 1 84 ? -2.712 -4.053 -2.618 1.00 97.62 84 GLY A C 1
ATOM 648 O O . GLY A 1 84 ? -3.438 -4.094 -3.606 1.00 97.62 84 GLY A O 1
ATOM 649 N N . GLY A 1 85 ? -1.385 -3.901 -2.708 1.00 98.31 85 GLY A N 1
ATOM 650 C CA . GLY A 1 85 ? -0.649 -3.671 -3.961 1.00 98.31 85 GLY A CA 1
ATOM 651 C C . GLY A 1 85 ? -0.947 -4.701 -5.060 1.00 98.31 85 GLY A C 1
ATOM 652 O O . GLY A 1 85 ? -1.057 -4.363 -6.230 1.00 98.31 85 GLY A O 1
ATOM 653 N N . ASP A 1 86 ? -1.183 -5.952 -4.687 1.00 98.50 86 ASP A N 1
ATOM 654 C CA . ASP A 1 86 ? -1.534 -7.049 -5.590 1.00 98.50 86 ASP A CA 1
ATOM 655 C C . ASP A 1 86 ? -2.989 -7.525 -5.413 1.00 98.50 86 ASP A C 1
ATOM 657 O O . ASP A 1 86 ? -3.341 -8.640 -5.797 1.00 98.50 86 ASP A O 1
ATOM 661 N N . GLN A 1 87 ? -3.858 -6.676 -4.852 1.00 98.44 87 GLN A N 1
ATOM 662 C CA . GLN A 1 87 ? -5.234 -7.012 -4.484 1.00 98.44 87 GLN A CA 1
ATOM 663 C C . GLN A 1 87 ? -6.243 -6.118 -5.205 1.00 98.44 87 GLN A C 1
ATOM 665 O O . GLN A 1 87 ? -6.185 -4.891 -5.108 1.00 98.44 87 GLN A O 1
ATOM 670 N N . ASN A 1 88 ? -7.214 -6.736 -5.880 1.00 97.75 88 ASN A N 1
ATOM 671 C CA . ASN A 1 88 ? -8.329 -6.041 -6.526 1.00 97.75 88 ASN A CA 1
ATOM 672 C C . ASN A 1 88 ? -9.695 -6.476 -5.962 1.00 97.75 88 ASN A C 1
ATOM 674 O O . ASN A 1 88 ? -9.847 -7.628 -5.521 1.00 97.75 88 ASN A O 1
ATOM 678 N N . PRO A 1 89 ? -10.710 -5.592 -6.053 1.00 97.19 89 PRO A N 1
ATOM 679 C CA . PRO A 1 89 ? -12.101 -5.970 -5.877 1.00 97.19 89 PRO A CA 1
ATOM 680 C C . PRO A 1 89 ? -12.527 -6.829 -7.068 1.00 97.19 89 PRO A C 1
ATOM 682 O O . PRO A 1 89 ? -12.041 -6.652 -8.191 1.00 97.19 89 PRO A O 1
ATOM 685 N N . TYR A 1 90 ? -13.421 -7.781 -6.827 1.00 95.62 90 TYR A N 1
ATOM 686 C CA . TYR A 1 90 ? -13.926 -8.662 -7.871 1.00 95.62 90 TYR A CA 1
ATOM 687 C C . TYR A 1 90 ? -15.384 -9.033 -7.585 1.00 95.62 90 TYR A C 1
ATOM 689 O O . TYR A 1 90 ? -15.653 -9.500 -6.479 1.00 95.62 90 TYR A O 1
ATOM 697 N N . PRO A 1 91 ? -16.313 -8.876 -8.547 1.00 96.06 91 PRO A N 1
ATOM 698 C CA . PRO A 1 91 ? -16.138 -8.319 -9.899 1.00 96.06 91 PRO A CA 1
ATOM 699 C C . PRO A 1 91 ? -15.826 -6.807 -9.916 1.00 96.06 91 PRO A C 1
ATOM 701 O O . PRO A 1 91 ? -15.991 -6.126 -8.906 1.00 96.06 91 PRO A O 1
ATOM 704 N N . ARG A 1 92 ? -15.350 -6.280 -11.056 1.00 95.25 92 ARG A N 1
ATOM 705 C CA . ARG A 1 92 ? -15.012 -4.854 -11.263 1.00 95.25 92 ARG A CA 1
ATOM 706 C C . ARG A 1 92 ? -15.016 -4.471 -12.748 1.00 95.25 92 ARG A C 1
ATOM 708 O O . ARG A 1 92 ? -14.975 -5.367 -13.586 1.00 95.25 92 ARG A O 1
ATOM 715 N N . ARG A 1 93 ? -14.970 -3.166 -13.056 1.00 90.56 93 ARG A N 1
ATOM 716 C CA . ARG A 1 93 ? -14.828 -2.602 -14.419 1.00 90.56 93 ARG A CA 1
ATOM 717 C C . ARG A 1 93 ? -15.844 -3.169 -15.413 1.00 90.56 93 ARG A C 1
ATOM 719 O O . ARG A 1 93 ? -15.504 -3.887 -16.349 1.00 90.56 93 ARG A O 1
ATOM 726 N N . SER A 1 94 ? -17.116 -2.917 -15.131 1.00 92.00 94 SER A N 1
ATOM 727 C CA . SER A 1 94 ? -18.239 -3.384 -15.944 1.00 92.00 94 SER A CA 1
ATOM 728 C C . SER A 1 94 ? -19.364 -2.353 -15.923 1.00 92.00 94 SER A C 1
ATOM 730 O O . SER A 1 94 ? -19.334 -1.421 -15.121 1.00 92.00 94 SER A O 1
ATOM 732 N N . GLU A 1 95 ? -20.404 -2.565 -16.729 1.00 91.06 95 GLU A N 1
ATOM 733 C CA . GLU A 1 95 ? -21.621 -1.740 -16.706 1.00 91.06 95 GLU A CA 1
ATOM 734 C C . GLU A 1 95 ? -22.292 -1.717 -15.320 1.00 91.06 95 GLU A C 1
ATOM 736 O O . GLU A 1 95 ? -22.851 -0.701 -14.916 1.00 91.06 95 GLU A O 1
ATOM 741 N N . ARG A 1 96 ? -22.147 -2.802 -14.545 1.00 94.69 96 ARG A N 1
ATOM 742 C CA . ARG A 1 96 ? -22.598 -2.913 -13.148 1.00 94.69 96 ARG A CA 1
ATOM 743 C C . ARG A 1 96 ? -21.562 -2.409 -12.137 1.00 94.69 96 ARG A C 1
ATOM 745 O O . ARG A 1 96 ? -21.676 -2.679 -10.948 1.00 94.69 96 ARG A O 1
ATOM 752 N N . GLY A 1 97 ? -20.526 -1.695 -12.578 1.00 94.62 97 GLY A N 1
ATOM 753 C CA . GLY A 1 97 ? -19.399 -1.286 -11.737 1.00 94.62 97 GLY A CA 1
ATOM 754 C C . GLY A 1 97 ? -19.822 -0.515 -10.486 1.00 94.62 97 GLY A C 1
ATOM 755 O O . GLY A 1 97 ? -19.291 -0.779 -9.412 1.00 94.62 97 GLY A O 1
ATOM 756 N N . LEU A 1 98 ? -20.809 0.380 -10.603 1.00 96.44 98 LEU A N 1
ATOM 757 C CA . LEU A 1 98 ? -21.352 1.116 -9.456 1.00 96.44 98 LEU A CA 1
ATOM 758 C C . LEU A 1 98 ? -22.102 0.207 -8.478 1.00 96.44 98 LEU A C 1
ATOM 760 O O . LEU A 1 98 ? -21.925 0.343 -7.273 1.00 96.44 98 LEU A O 1
ATOM 764 N N . GLU A 1 99 ? -22.885 -0.745 -8.985 1.00 97.56 99 GLU A N 1
ATOM 765 C CA . GLU A 1 99 ? -23.580 -1.727 -8.148 1.00 97.56 99 GLU A CA 1
ATOM 766 C C . GLU A 1 99 ? -22.576 -2.603 -7.397 1.00 97.56 99 GLU A C 1
ATOM 768 O O . GLU A 1 99 ? -22.655 -2.699 -6.178 1.00 97.56 99 GLU A O 1
ATOM 773 N N . TYR A 1 100 ? -21.566 -3.147 -8.085 1.00 98.00 100 TYR A N 1
ATOM 774 C CA . TYR A 1 100 ? -20.493 -3.908 -7.436 1.00 98.00 100 TYR A CA 1
ATOM 775 C C . TYR A 1 100 ? -19.747 -3.074 -6.399 1.00 98.00 100 TYR A C 1
ATOM 777 O O . TYR A 1 100 ? -19.400 -3.568 -5.335 1.00 98.00 100 TYR A O 1
ATOM 785 N N . CYS A 1 101 ? -19.523 -1.796 -6.683 1.00 96.88 101 CYS A N 1
ATOM 786 C CA . CYS A 1 101 ? -18.868 -0.882 -5.761 1.00 96.88 101 CYS A CA 1
ATOM 787 C C . CYS A 1 101 ? -19.675 -0.714 -4.461 1.00 96.88 101 CYS A C 1
ATOM 789 O O . CYS A 1 101 ? -19.105 -0.757 -3.370 1.00 96.88 101 CYS A O 1
ATOM 791 N N . MET A 1 102 ? -20.998 -0.580 -4.576 1.00 98.50 102 MET A N 1
ATOM 792 C CA . MET A 1 102 ? -21.926 -0.541 -3.443 1.00 98.50 102 MET A CA 1
ATOM 793 C C . MET A 1 102 ? -22.000 -1.892 -2.715 1.00 98.50 102 MET A C 1
ATOM 795 O O . MET A 1 102 ? -21.977 -1.924 -1.488 1.00 98.50 102 MET A O 1
ATOM 799 N N . GLU A 1 103 ? -22.044 -3.012 -3.439 1.00 98.62 103 GLU A N 1
ATOM 800 C CA . GLU A 1 103 ? -22.057 -4.369 -2.872 1.00 98.62 103 GLU A CA 1
ATOM 801 C C . GLU A 1 103 ? -20.775 -4.658 -2.071 1.00 98.62 103 GLU A C 1
ATOM 803 O O . GLU A 1 103 ? -20.851 -5.087 -0.918 1.00 98.62 103 GLU A O 1
ATOM 808 N N . HIS A 1 104 ? -19.600 -4.348 -2.630 1.00 98.62 104 HIS A N 1
ATOM 809 C CA . HIS A 1 104 ? -18.306 -4.481 -1.948 1.00 98.62 104 HIS A CA 1
ATOM 810 C C . HIS A 1 104 ? -18.224 -3.570 -0.722 1.00 98.62 104 HIS A C 1
ATOM 812 O O . HIS A 1 104 ? -17.781 -4.007 0.341 1.00 98.62 104 HIS A O 1
ATOM 818 N N . GLY A 1 105 ? -18.694 -2.323 -0.841 1.00 98.69 105 GLY A N 1
ATOM 819 C CA . GLY A 1 105 ? -18.763 -1.390 0.284 1.00 98.69 105 GLY A CA 1
ATOM 820 C C . GLY A 1 105 ? -19.685 -1.889 1.397 1.00 98.69 105 GLY A C 1
ATOM 821 O O . GLY A 1 105 ? -19.335 -1.815 2.573 1.00 98.69 105 GLY A O 1
ATOM 822 N N . ARG A 1 106 ? -20.831 -2.485 1.043 1.00 98.75 106 ARG A N 1
ATOM 823 C CA . ARG A 1 106 ? -21.761 -3.097 2.002 1.00 98.75 106 ARG A CA 1
ATOM 824 C C . ARG A 1 106 ? -21.146 -4.310 2.686 1.00 98.75 106 ARG A C 1
ATOM 826 O O . ARG A 1 106 ? -21.301 -4.452 3.894 1.00 98.75 106 ARG A O 1
ATOM 833 N N . ALA A 1 107 ? -20.447 -5.165 1.942 1.00 98.69 107 ALA A N 1
ATOM 834 C CA . ALA A 1 107 ? -19.762 -6.323 2.507 1.00 9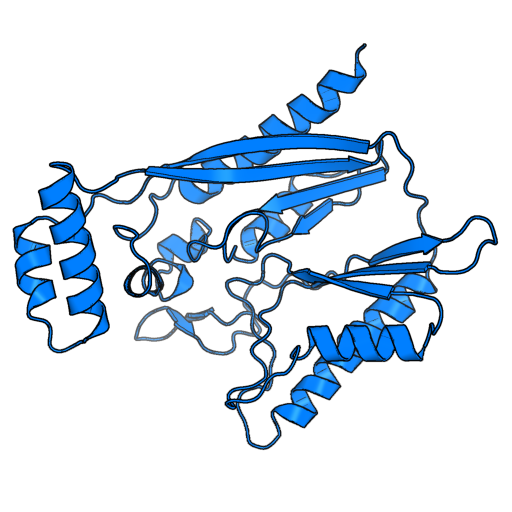8.69 107 ALA A CA 1
ATOM 835 C C . ALA A 1 107 ? -18.709 -5.900 3.544 1.00 98.69 107 ALA A C 1
ATOM 837 O O . ALA A 1 107 ? -18.677 -6.455 4.642 1.00 98.69 107 ALA A O 1
ATOM 838 N N . LEU A 1 108 ? -17.906 -4.874 3.234 1.00 98.81 108 LEU A N 1
ATOM 839 C CA . LEU A 1 108 ? -16.922 -4.336 4.172 1.00 98.81 108 LEU A CA 1
ATOM 840 C C . LEU A 1 108 ? -17.587 -3.673 5.389 1.00 98.81 108 LEU A C 1
ATOM 842 O O . LEU A 1 108 ? -17.196 -3.965 6.515 1.00 98.81 108 LEU A O 1
ATOM 846 N N . ALA A 1 109 ? -18.622 -2.851 5.191 1.00 98.81 109 ALA A N 1
ATOM 847 C CA . ALA A 1 109 ? -19.371 -2.244 6.295 1.00 98.81 109 ALA A CA 1
ATOM 848 C C . ALA A 1 109 ? -19.975 -3.305 7.231 1.00 98.81 109 ALA A C 1
ATOM 850 O O . ALA A 1 109 ? -19.835 -3.202 8.442 1.00 98.81 109 ALA A O 1
ATOM 851 N N . ASN A 1 110 ? -20.564 -4.376 6.692 1.00 98.62 110 ASN A N 1
ATOM 852 C CA . ASN A 1 110 ? -21.111 -5.468 7.502 1.00 98.62 110 ASN A CA 1
ATOM 853 C C . ASN A 1 110 ? -20.029 -6.190 8.322 1.00 98.62 110 ASN A C 1
ATOM 855 O O . ASN A 1 110 ? -20.281 -6.579 9.463 1.00 98.62 110 ASN A O 1
ATOM 859 N N . ALA A 1 111 ? -18.826 -6.370 7.764 1.00 98.44 111 ALA A N 1
ATOM 860 C CA . ALA A 1 111 ? -17.695 -6.920 8.511 1.00 98.44 111 ALA A CA 1
ATOM 861 C C . ALA A 1 111 ? -17.281 -5.990 9.665 1.00 98.44 111 ALA A C 1
ATOM 863 O O . ALA A 1 111 ? -17.005 -6.466 10.766 1.00 98.44 111 ALA A O 1
ATOM 864 N N . VAL A 1 112 ? -17.306 -4.672 9.436 1.00 98.56 112 VAL A N 1
ATOM 865 C CA . VAL A 1 112 ? -17.049 -3.665 10.474 1.00 98.56 112 VAL A CA 1
ATOM 866 C C . VAL A 1 112 ? -18.115 -3.707 11.571 1.00 98.56 112 VAL A C 1
ATOM 868 O O . VAL A 1 112 ? -17.757 -3.803 12.741 1.00 98.56 112 VAL A O 1
ATOM 871 N N . GLU A 1 113 ? -19.402 -3.715 11.222 1.00 98.12 113 GLU A N 1
ATOM 872 C CA . GLU A 1 113 ? -20.500 -3.829 12.196 1.00 98.12 113 GLU A CA 1
ATOM 873 C C . GLU A 1 113 ? -20.390 -5.114 13.025 1.00 98.12 113 GLU A C 1
ATOM 875 O O . GLU A 1 113 ? -20.465 -5.080 14.252 1.00 98.12 113 GLU A O 1
ATOM 880 N N . THR A 1 114 ? -20.088 -6.242 12.373 1.00 97.06 114 THR A N 1
ATOM 881 C CA . THR A 1 114 ? -19.851 -7.515 13.070 1.00 97.06 114 THR A CA 1
ATOM 882 C C . THR A 1 114 ? -18.712 -7.376 14.084 1.00 97.06 114 THR A C 1
ATOM 884 O O . THR A 1 114 ? -18.843 -7.796 15.234 1.00 97.06 114 THR A O 1
ATOM 887 N N . ALA A 1 115 ? -17.595 -6.752 13.699 1.00 95.88 115 ALA A N 1
ATOM 888 C CA . ALA A 1 115 ? -16.477 -6.520 14.608 1.00 95.88 115 ALA A CA 1
ATOM 889 C C . ALA A 1 115 ? -16.864 -5.612 15.792 1.00 95.88 115 ALA A C 1
ATOM 891 O O . ALA A 1 115 ? -16.440 -5.881 16.918 1.00 95.88 115 ALA A O 1
ATOM 892 N N . LEU A 1 116 ? -17.702 -4.591 15.571 1.00 95.69 116 LEU A N 1
ATOM 893 C CA . LEU A 1 116 ? -18.201 -3.699 16.623 1.00 95.69 116 LEU A CA 1
ATOM 894 C C . LEU A 1 116 ? -19.099 -4.420 17.643 1.00 95.69 116 LEU A C 1
ATOM 896 O O . LEU A 1 116 ? -19.088 -4.038 18.814 1.00 95.69 116 LEU A O 1
ATOM 900 N N . GLU A 1 117 ? -19.827 -5.461 17.240 1.00 93.44 117 GLU A N 1
ATOM 901 C CA . GLU A 1 117 ? -20.701 -6.244 18.128 1.00 93.44 117 GLU A CA 1
ATOM 902 C C . GLU A 1 117 ? -19.967 -7.343 18.913 1.00 93.44 117 GLU A C 1
ATOM 904 O O . GLU A 1 117 ? -20.410 -7.758 19.988 1.00 93.44 117 GLU A O 1
ATOM 909 N N . THR A 1 118 ? -18.835 -7.831 18.399 1.00 90.06 118 THR A N 1
ATOM 910 C CA . THR A 1 118 ? -18.036 -8.857 19.087 1.00 90.06 118 THR A CA 1
ATOM 911 C C . THR A 1 118 ? -17.335 -8.324 20.342 1.00 90.06 118 THR A C 1
ATOM 913 O O . THR A 1 118 ? -17.303 -7.125 20.623 1.00 90.06 118 THR A O 1
ATOM 916 N N . ARG A 1 119 ? -16.744 -9.229 21.142 1.00 89.00 119 ARG A N 1
ATOM 917 C CA . ARG A 1 119 ? -15.999 -8.854 22.352 1.00 89.00 119 ARG A CA 1
ATOM 918 C C . ARG A 1 119 ? -14.821 -7.945 21.999 1.00 89.00 119 ARG A C 1
ATOM 920 O O . ARG A 1 119 ? -13.769 -8.407 21.557 1.00 89.00 119 ARG A O 1
ATOM 927 N N . GLN A 1 120 ? -14.992 -6.668 22.305 1.00 89.56 120 GLN A N 1
ATOM 928 C CA . GLN A 1 120 ? -13.994 -5.637 22.082 1.00 89.56 120 GLN A CA 1
ATOM 929 C C . GLN A 1 120 ? -12.819 -5.787 23.053 1.00 89.56 120 GLN A C 1
ATOM 931 O O . GLN A 1 120 ? -12.982 -6.190 24.211 1.00 89.56 120 GLN A O 1
ATOM 936 N N . ARG A 1 121 ? -11.619 -5.457 22.574 1.00 92.19 121 ARG A N 1
ATOM 937 C CA . ARG A 1 121 ? -10.412 -5.359 23.397 1.00 92.19 121 ARG A CA 1
ATOM 938 C C . ARG A 1 121 ? -10.137 -3.879 23.651 1.00 92.19 121 ARG A C 1
ATOM 940 O O . ARG A 1 121 ? -10.033 -3.140 22.673 1.00 92.19 121 ARG A O 1
ATOM 947 N N . PRO A 1 122 ? -10.044 -3.435 24.916 1.00 94.31 122 PRO A N 1
ATOM 948 C CA . PRO A 1 122 ? -9.604 -2.080 25.210 1.00 94.31 122 PRO A CA 1
ATOM 949 C C . PRO A 1 122 ? -8.234 -1.821 24.582 1.00 94.31 122 PRO A C 1
ATOM 951 O O . PRO A 1 122 ? -7.375 -2.700 24.603 1.00 94.31 122 PRO A O 1
ATOM 954 N N . VAL A 1 123 ? -8.052 -0.624 24.030 1.00 95.75 123 VAL A N 1
ATOM 955 C CA . VAL A 1 123 ? -6.764 -0.143 23.529 1.00 95.75 123 VAL A CA 1
ATOM 956 C C . VAL A 1 123 ? -6.370 1.049 24.384 1.00 95.75 123 VAL A C 1
ATOM 958 O O . VAL A 1 123 ? -6.997 2.107 24.311 1.00 95.75 123 VAL A O 1
ATOM 961 N N . ALA A 1 124 ? -5.369 0.865 25.236 1.00 93.06 124 ALA A N 1
ATOM 962 C CA . ALA A 1 124 ? -4.883 1.877 26.157 1.00 93.06 124 ALA A CA 1
ATOM 963 C C . ALA A 1 124 ? -3.531 2.452 25.715 1.00 93.06 124 ALA A C 1
ATOM 965 O O . ALA A 1 124 ? -2.773 1.862 24.949 1.00 93.06 124 ALA A O 1
ATOM 966 N N . GLY A 1 125 ? -3.230 3.653 26.210 1.00 90.38 125 GLY A N 1
ATOM 967 C CA . GLY A 1 125 ? -1.933 4.292 26.019 1.00 90.38 125 GLY A CA 1
ATOM 968 C C . GLY A 1 125 ? -0.832 3.737 26.941 1.00 90.38 125 GLY A C 1
ATOM 969 O O . GLY A 1 125 ? -1.054 2.791 27.697 1.00 90.38 125 GLY A O 1
ATOM 970 N N . PRO A 1 126 ? 0.359 4.360 26.930 1.00 94.44 126 PRO A N 1
ATOM 971 C CA . PRO A 1 126 ? 0.693 5.578 26.188 1.00 94.44 126 PRO A CA 1
ATOM 972 C C . PRO A 1 126 ? 0.832 5.328 24.683 1.00 94.44 126 PRO A C 1
ATOM 974 O O . PRO A 1 126 ? 1.184 4.228 24.262 1.00 94.44 126 PRO A O 1
ATOM 977 N N . ILE A 1 127 ? 0.591 6.365 23.879 1.00 96.19 127 ILE A N 1
ATOM 978 C CA . ILE A 1 127 ? 0.906 6.340 22.448 1.00 96.19 127 ILE A CA 1
ATOM 979 C C . ILE A 1 127 ? 2.394 6.630 22.290 1.00 96.19 127 ILE A C 1
ATOM 981 O O . ILE A 1 127 ? 2.892 7.642 22.785 1.00 96.19 127 ILE A O 1
ATOM 985 N N . ARG A 1 128 ? 3.100 5.758 21.579 1.00 96.94 128 ARG A N 1
ATOM 986 C CA . ARG A 1 128 ? 4.496 5.961 21.192 1.00 96.94 128 ARG A CA 1
ATOM 987 C C . ARG A 1 128 ? 4.628 5.773 19.694 1.00 96.94 128 ARG A C 1
ATOM 989 O O . ARG A 1 128 ? 3.985 4.898 19.125 1.00 96.94 128 ARG A O 1
ATOM 996 N N . ALA A 1 129 ? 5.472 6.576 19.061 1.00 97.88 129 ALA A N 1
ATOM 997 C CA . ALA A 1 129 ? 5.679 6.496 17.626 1.00 97.88 129 ALA A CA 1
ATOM 998 C C . ALA A 1 129 ? 7.145 6.704 17.260 1.00 97.88 129 ALA A C 1
ATOM 1000 O O . ALA A 1 129 ? 7.854 7.485 17.896 1.00 97.88 129 ALA A O 1
ATOM 1001 N N . ALA A 1 130 ? 7.577 6.031 16.202 1.00 98.44 130 ALA A N 1
ATOM 1002 C CA . ALA A 1 130 ? 8.846 6.290 15.548 1.00 98.44 130 ALA A CA 1
ATOM 1003 C C . ALA A 1 130 ? 8.659 6.244 14.030 1.00 98.44 130 ALA A C 1
ATOM 1005 O O . ALA A 1 130 ? 7.946 5.389 13.509 1.00 98.44 130 ALA A O 1
ATOM 1006 N N . LEU A 1 131 ? 9.309 7.176 13.340 1.00 98.56 131 LEU A N 1
ATOM 1007 C CA . LEU A 1 131 ? 9.368 7.267 11.886 1.00 98.56 131 LEU A CA 1
ATOM 1008 C C . LEU A 1 131 ? 10.840 7.330 11.489 1.00 98.56 131 LEU A C 1
ATOM 1010 O O . LEU A 1 131 ? 11.611 8.074 12.101 1.00 98.56 131 LEU A O 1
ATOM 1014 N N . ASP A 1 132 ? 11.221 6.546 10.490 1.00 98.62 132 ASP A N 1
ATOM 1015 C CA . ASP A 1 132 ? 12.565 6.560 9.918 1.00 98.62 132 ASP A CA 1
ATOM 1016 C C . ASP A 1 132 ? 12.542 5.974 8.499 1.00 98.62 132 ASP A C 1
ATOM 1018 O O . ASP A 1 132 ? 11.517 5.456 8.046 1.00 98.62 132 ASP A O 1
ATOM 1022 N N . THR A 1 133 ? 13.666 6.050 7.790 1.00 98.62 133 THR A N 1
ATOM 1023 C CA . THR A 1 133 ? 13.796 5.512 6.435 1.00 98.62 133 THR A CA 1
ATOM 1024 C C . THR A 1 133 ? 14.584 4.204 6.396 1.00 98.62 133 THR A C 1
ATOM 1026 O O . THR A 1 133 ? 15.602 4.032 7.071 1.00 98.62 133 THR A O 1
ATOM 1029 N N . ALA A 1 134 ? 14.113 3.255 5.587 1.00 98.56 134 ALA A N 1
ATOM 1030 C CA . ALA A 1 134 ? 14.900 2.135 5.087 1.00 98.56 134 ALA A CA 1
ATOM 1031 C C . ALA A 1 134 ? 15.539 2.535 3.751 1.00 98.56 134 ALA A C 1
ATOM 1033 O O . ALA A 1 134 ? 14.857 3.039 2.861 1.00 98.56 134 ALA A O 1
ATOM 1034 N N . THR A 1 135 ? 16.836 2.293 3.577 1.00 98.62 135 THR A N 1
ATOM 1035 C CA . THR A 1 135 ? 17.475 2.480 2.269 1.00 98.62 135 THR A CA 1
ATOM 1036 C C . THR A 1 135 ? 17.171 1.269 1.397 1.00 98.62 135 THR A C 1
ATOM 1038 O O . THR A 1 135 ? 17.753 0.199 1.604 1.00 98.62 135 THR A O 1
ATOM 1041 N N . LEU A 1 136 ? 16.265 1.440 0.434 1.00 98.56 136 LEU A N 1
ATOM 1042 C CA . LEU A 1 136 ? 15.996 0.440 -0.595 1.00 98.56 136 LEU A CA 1
ATOM 1043 C C . LEU A 1 136 ? 16.969 0.631 -1.746 1.00 98.56 136 LEU A C 1
ATOM 1045 O O . LEU A 1 136 ? 17.247 1.757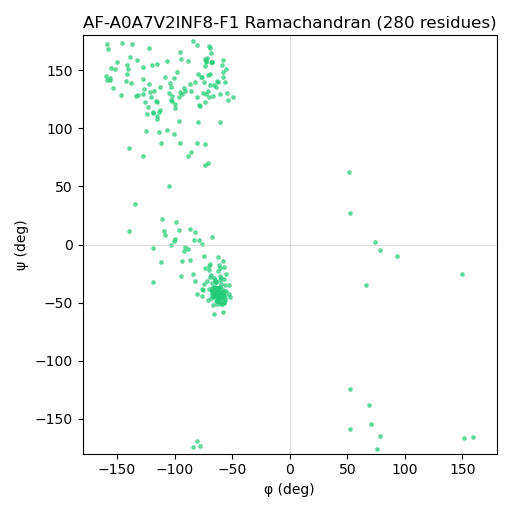 -2.147 1.00 98.56 136 LEU A O 1
ATOM 1049 N N . GLU A 1 137 ? 17.480 -0.468 -2.274 1.00 98.44 137 GLU A N 1
ATOM 1050 C CA . GLU A 1 137 ? 18.399 -0.480 -3.408 1.00 98.44 137 GLU A CA 1
ATOM 1051 C C . GLU A 1 137 ? 17.617 -0.830 -4.673 1.00 98.44 137 GLU A C 1
ATOM 1053 O O . GLU A 1 137 ? 16.701 -1.652 -4.629 1.00 98.44 137 GLU A O 1
ATOM 1058 N N . PHE A 1 138 ? 17.968 -0.219 -5.800 1.00 98.31 138 PHE A N 1
ATOM 1059 C CA . PHE A 1 138 ? 17.478 -0.630 -7.113 1.00 98.31 138 PHE A CA 1
ATOM 1060 C C . PHE A 1 138 ? 18.388 -1.701 -7.719 1.00 98.31 138 PHE A C 1
ATOM 1062 O O . PHE A 1 138 ? 19.564 -1.816 -7.365 1.00 98.31 138 PHE A O 1
ATOM 1069 N N . ALA A 1 139 ? 17.853 -2.476 -8.662 1.00 96.38 139 ALA A N 1
ATOM 1070 C CA . ALA A 1 139 ? 18.687 -3.222 -9.594 1.00 96.38 139 ALA A CA 1
ATOM 1071 C C . ALA A 1 139 ? 19.606 -2.250 -10.371 1.00 96.38 139 ALA A C 1
ATOM 1073 O O . ALA A 1 139 ? 19.297 -1.055 -10.448 1.00 96.38 139 ALA A O 1
ATOM 1074 N N . PRO A 1 140 ? 20.733 -2.724 -10.943 1.00 96.12 140 PRO A N 1
ATOM 1075 C CA . PRO A 1 140 ? 21.605 -1.873 -11.744 1.00 96.12 140 PRO A CA 1
ATOM 1076 C C . PRO A 1 140 ? 20.801 -1.083 -12.790 1.00 96.12 140 PRO A C 1
ATOM 1078 O O . PRO A 1 140 ? 20.020 -1.696 -13.524 1.00 96.12 140 PRO A O 1
ATOM 1081 N N . PRO A 1 141 ? 20.946 0.254 -12.841 1.00 94.62 141 PRO A N 1
ATOM 1082 C CA . PRO A 1 141 ? 20.150 1.071 -13.743 1.00 94.62 141 PRO A CA 1
ATOM 1083 C C . PRO A 1 141 ? 20.526 0.793 -15.207 1.00 94.62 141 PRO A C 1
ATOM 1085 O O . PRO A 1 141 ? 21.660 0.372 -15.476 1.00 94.62 141 PRO A O 1
ATOM 1088 N N . PRO A 1 142 ? 19.620 1.070 -16.162 1.00 94.81 142 PRO A N 1
ATOM 1089 C CA . PRO A 1 142 ? 19.937 0.970 -17.580 1.00 94.81 142 PRO A CA 1
ATOM 1090 C C . PRO A 1 142 ? 21.113 1.876 -17.968 1.00 94.81 142 PRO A C 1
ATOM 1092 O O . PRO A 1 142 ? 21.318 2.955 -17.403 1.00 94.81 142 PRO A O 1
ATOM 1095 N N . THR A 1 143 ? 21.896 1.451 -18.956 1.00 96.06 143 THR A N 1
ATOM 1096 C CA . THR A 1 143 ? 22.998 2.254 -19.495 1.00 96.06 143 THR A CA 1
ATOM 1097 C C . THR A 1 143 ? 22.471 3.426 -20.323 1.00 96.06 143 THR A C 1
ATOM 1099 O O . THR A 1 143 ? 21.349 3.402 -20.828 1.00 96.06 143 THR A O 1
ATOM 1102 N N . ARG A 1 144 ? 23.309 4.451 -20.534 1.00 97.00 144 ARG A N 1
ATOM 1103 C CA . ARG A 1 144 ? 22.969 5.581 -21.417 1.00 97.00 144 ARG A CA 1
ATOM 1104 C C . ARG A 1 144 ? 22.528 5.108 -22.808 1.00 97.00 144 ARG A C 1
ATOM 1106 O O . ARG A 1 144 ? 21.543 5.626 -23.322 1.00 97.00 144 ARG A O 1
ATOM 1113 N N . ASP A 1 145 ? 23.216 4.123 -23.382 1.00 97.62 145 ASP A N 1
ATOM 1114 C CA . ASP A 1 145 ? 22.903 3.597 -24.717 1.00 97.62 145 ASP A CA 1
ATOM 1115 C C . ASP A 1 145 ? 21.549 2.871 -24.740 1.00 97.62 145 ASP A C 1
ATOM 1117 O O . ASP A 1 145 ? 20.771 3.044 -25.679 1.00 97.62 145 ASP A O 1
ATOM 1121 N N . GLN A 1 146 ? 21.232 2.105 -23.687 1.00 97.12 146 GLN A N 1
ATOM 1122 C CA . GLN A 1 146 ? 19.917 1.470 -23.531 1.00 97.12 146 GLN A CA 1
ATOM 1123 C C . GLN A 1 146 ? 18.810 2.523 -23.461 1.00 97.12 146 GLN A C 1
ATOM 1125 O O . GLN A 1 146 ? 17.850 2.455 -24.224 1.00 97.12 146 GLN A O 1
ATOM 1130 N N . LEU A 1 147 ? 18.989 3.551 -22.629 1.00 97.69 147 LEU A N 1
ATOM 1131 C CA . LEU A 1 147 ? 18.013 4.632 -22.496 1.00 97.69 147 LEU A CA 1
ATOM 1132 C C . LEU A 1 147 ? 17.846 5.428 -23.796 1.00 97.69 147 LEU A C 1
ATOM 1134 O O . LEU A 1 147 ? 16.735 5.810 -24.151 1.00 97.69 147 LEU A O 1
ATOM 1138 N N . GLN A 1 148 ? 18.923 5.669 -24.546 1.00 98.12 148 GLN A N 1
ATOM 1139 C CA . GLN A 1 148 ? 18.835 6.327 -25.853 1.00 98.12 148 GLN A CA 1
ATOM 1140 C C . GLN A 1 148 ? 18.034 5.499 -26.864 1.00 98.12 148 GLN A C 1
ATOM 1142 O O . GLN A 1 148 ? 17.273 6.073 -27.644 1.00 98.12 148 GLN A O 1
ATOM 1147 N N . ALA A 1 149 ? 18.165 4.170 -26.837 1.00 97.94 149 ALA A N 1
ATOM 1148 C CA . ALA A 1 149 ? 17.356 3.278 -27.661 1.00 97.94 149 ALA A CA 1
ATOM 1149 C C . ALA A 1 149 ? 15.880 3.273 -27.219 1.00 97.94 149 ALA A C 1
ATOM 1151 O O . ALA A 1 149 ? 14.984 3.437 -28.049 1.00 97.94 149 ALA A O 1
ATOM 1152 N N . GLU A 1 150 ? 15.612 3.161 -25.916 1.00 96.88 150 GLU A N 1
ATOM 1153 C CA . GLU A 1 150 ? 14.258 3.177 -25.342 1.00 96.88 150 GLU A CA 1
ATOM 1154 C C . GLU A 1 150 ? 13.539 4.517 -25.562 1.00 96.88 150 GLU A C 1
ATOM 1156 O O . GLU A 1 150 ? 12.333 4.547 -25.822 1.00 96.88 150 GLU A O 1
ATOM 1161 N N . ALA A 1 151 ? 14.276 5.632 -25.581 1.00 97.31 151 ALA A N 1
ATOM 1162 C CA . ALA A 1 151 ? 13.756 6.956 -25.921 1.00 97.31 151 ALA A CA 1
ATOM 1163 C C . ALA A 1 151 ? 13.197 7.039 -27.357 1.00 97.31 151 ALA A C 1
ATOM 1165 O O . ALA A 1 151 ? 12.413 7.943 -27.655 1.00 97.31 151 ALA A O 1
ATOM 1166 N N . GLN A 1 152 ? 13.551 6.088 -28.231 1.00 97.69 152 GLN A N 1
ATOM 1167 C CA . GLN A 1 152 ? 13.020 5.944 -29.591 1.00 97.69 152 GLN A CA 1
ATOM 1168 C C . GLN A 1 152 ? 11.937 4.856 -29.714 1.00 97.69 152 GLN A C 1
ATOM 1170 O O . GLN A 1 152 ? 11.449 4.607 -30.817 1.00 97.69 152 GLN A O 1
ATOM 1175 N N . SER A 1 153 ? 11.534 4.207 -28.613 1.00 97.38 153 SER A N 1
ATOM 1176 C CA . SER A 1 153 ? 10.498 3.163 -28.620 1.00 97.38 153 SER A CA 1
ATOM 1177 C C . SER A 1 153 ? 9.187 3.658 -29.240 1.00 97.38 153 SER A C 1
ATOM 1179 O O . SER A 1 153 ? 8.835 4.828 -29.140 1.00 97.38 153 SER A O 1
ATOM 1181 N N . SER A 1 154 ? 8.387 2.778 -29.844 1.00 97.12 154 SER A N 1
ATOM 1182 C CA . SER A 1 154 ? 7.021 3.130 -30.272 1.00 97.12 154 SER A CA 1
ATOM 1183 C C . SER A 1 154 ? 6.048 3.255 -29.087 1.00 97.12 154 SER A C 1
ATOM 1185 O O . SER A 1 154 ? 5.049 3.981 -29.174 1.00 97.12 154 SER A O 1
ATOM 1187 N N . ASN A 1 155 ? 6.382 2.664 -27.937 1.00 97.06 155 ASN A N 1
ATOM 1188 C CA . ASN A 1 155 ? 5.622 2.783 -26.702 1.00 97.06 155 ASN A CA 1
ATOM 1189 C C . ASN A 1 155 ? 5.893 4.135 -26.021 1.00 97.06 155 ASN A C 1
ATOM 1191 O O . ASN A 1 155 ? 7.010 4.450 -25.616 1.00 97.06 155 ASN A O 1
ATOM 1195 N N . ARG A 1 156 ? 4.842 4.948 -25.860 1.00 97.00 156 ARG A N 1
ATOM 1196 C CA . ARG A 1 156 ? 4.942 6.284 -25.243 1.00 97.00 156 ARG A CA 1
ATOM 1197 C C . ARG A 1 156 ? 5.460 6.268 -23.803 1.00 97.00 156 ARG A C 1
ATOM 1199 O O . ARG A 1 156 ? 6.026 7.270 -23.378 1.00 97.00 156 ARG A O 1
ATOM 1206 N N . TYR A 1 157 ? 5.218 5.192 -23.056 1.00 96.31 157 TYR A N 1
ATOM 1207 C CA . TYR A 1 157 ? 5.599 5.104 -21.649 1.00 96.31 157 TYR A CA 1
ATOM 1208 C C . TYR A 1 157 ? 7.081 4.757 -21.507 1.00 96.31 157 TYR A C 1
ATOM 1210 O O . TYR A 1 157 ? 7.776 5.442 -20.768 1.00 96.31 157 TYR A O 1
ATOM 1218 N N . GLU A 1 158 ? 7.581 3.819 -22.317 1.00 96.69 158 GLU A N 1
ATOM 1219 C CA . GLU A 1 158 ? 9.020 3.529 -22.448 1.00 96.69 158 GLU A CA 1
ATOM 1220 C C . GLU A 1 158 ? 9.800 4.772 -22.856 1.00 96.69 158 GLU A C 1
ATOM 1222 O O . GLU A 1 158 ? 10.738 5.156 -22.164 1.00 96.69 158 GLU A O 1
ATOM 1227 N N . ARG A 1 159 ? 9.344 5.484 -23.898 1.00 97.56 159 ARG A N 1
ATOM 1228 C CA . ARG A 1 159 ? 10.001 6.732 -24.306 1.00 97.56 159 ARG A CA 1
ATOM 1229 C C . ARG A 1 159 ? 10.086 7.746 -23.170 1.00 97.56 159 ARG A C 1
ATOM 1231 O O . ARG A 1 159 ? 11.139 8.334 -22.954 1.00 97.56 159 ARG A O 1
ATOM 1238 N N . ARG A 1 160 ? 8.974 7.973 -22.462 1.00 97.50 160 ARG A N 1
ATOM 1239 C CA . ARG A 1 160 ? 8.901 8.971 -21.384 1.00 97.50 160 ARG A CA 1
ATOM 1240 C C . ARG A 1 160 ? 9.792 8.594 -20.202 1.00 97.50 160 ARG A C 1
ATOM 1242 O O . ARG A 1 160 ? 10.454 9.467 -19.643 1.00 97.50 160 ARG A O 1
ATOM 1249 N N . HIS A 1 161 ? 9.778 7.323 -19.814 1.00 97.62 161 HIS A N 1
ATOM 1250 C CA . HIS A 1 161 ? 10.604 6.793 -18.734 1.00 97.62 161 HIS A CA 1
ATOM 1251 C C . HIS A 1 161 ? 12.090 6.950 -19.060 1.00 97.62 161 HIS A C 1
ATOM 1253 O O . HIS A 1 161 ? 12.820 7.583 -18.299 1.00 97.62 161 HIS A O 1
ATOM 1259 N N . ALA A 1 162 ? 12.502 6.527 -20.256 1.00 97.94 162 ALA A N 1
ATOM 1260 C CA . ALA A 1 162 ? 13.880 6.655 -20.706 1.00 97.94 162 ALA A CA 1
ATOM 1261 C C . ALA A 1 162 ? 14.351 8.116 -20.775 1.00 97.94 162 ALA A C 1
ATOM 1263 O O . ALA A 1 162 ? 15.442 8.441 -20.310 1.00 97.94 162 ALA A O 1
ATOM 1264 N N . GLN A 1 163 ? 13.507 9.019 -21.287 1.00 98.00 163 GLN A N 1
ATOM 1265 C CA . GLN A 1 163 ? 13.779 10.462 -21.289 1.00 98.00 163 GLN A CA 1
ATOM 1266 C C . GLN A 1 163 ? 13.968 11.009 -19.869 1.00 98.00 163 GLN A C 1
ATOM 1268 O O . GLN A 1 163 ? 14.926 11.732 -19.622 1.00 98.00 163 GLN A O 1
ATOM 1273 N N . THR A 1 164 ? 13.125 10.596 -18.918 1.00 97.81 164 THR A N 1
ATOM 1274 C CA . THR A 1 164 ? 13.229 11.019 -17.510 1.00 97.81 164 THR A CA 1
ATOM 1275 C C . THR A 1 164 ? 14.560 10.585 -16.881 1.00 97.81 164 THR A C 1
ATOM 1277 O O . THR A 1 164 ? 15.186 11.357 -16.155 1.00 97.81 164 THR A O 1
ATOM 1280 N N . LEU A 1 165 ? 15.031 9.369 -17.174 1.00 98.12 165 LEU A N 1
ATOM 1281 C CA . LEU A 1 165 ? 16.310 8.871 -16.654 1.00 98.12 165 LEU A CA 1
ATOM 1282 C C . LEU A 1 165 ? 17.524 9.501 -17.350 1.00 98.12 165 LEU A C 1
ATOM 1284 O O . LEU A 1 165 ? 18.538 9.748 -16.696 1.00 98.12 165 LEU A O 1
ATOM 1288 N N . LEU A 1 166 ? 17.428 9.809 -18.649 1.00 98.38 166 LEU A N 1
ATOM 1289 C CA . LEU A 1 166 ? 18.452 10.582 -19.361 1.00 98.38 166 LEU A CA 1
ATOM 1290 C C . LEU A 1 166 ? 18.578 11.996 -18.787 1.00 98.38 16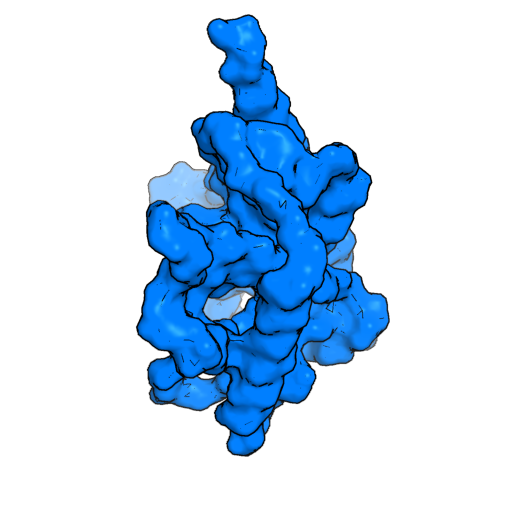6 LEU A C 1
ATOM 1292 O O . LEU A 1 166 ? 19.694 12.442 -18.533 1.00 98.38 166 LEU A O 1
ATOM 1296 N N . GLU A 1 167 ? 17.457 12.666 -18.513 1.00 97.88 167 GLU A N 1
ATOM 1297 C CA . GLU A 1 167 ? 17.434 13.980 -17.861 1.00 97.88 167 GLU A CA 1
ATOM 1298 C C . GLU A 1 167 ? 18.052 13.930 -16.453 1.00 97.88 167 GLU A C 1
ATOM 1300 O O . GLU A 1 167 ? 18.815 14.825 -16.079 1.00 97.88 167 GLU A O 1
ATOM 1305 N N . GLU A 1 168 ? 17.777 12.880 -15.662 1.00 97.50 168 GLU A N 1
ATOM 1306 C CA . GLU A 1 168 ? 18.458 12.679 -14.376 1.00 97.50 168 GLU A CA 1
ATOM 1307 C C . GLU A 1 168 ? 19.970 12.542 -14.583 1.00 97.50 168 GLU A C 1
ATOM 1309 O O . GLU A 1 168 ? 20.728 13.292 -13.969 1.00 97.50 168 GLU A O 1
ATOM 1314 N N . LEU A 1 169 ? 20.399 11.658 -15.488 1.00 97.19 169 LEU A N 1
ATOM 1315 C CA . LEU A 1 169 ? 21.807 11.407 -15.786 1.00 97.19 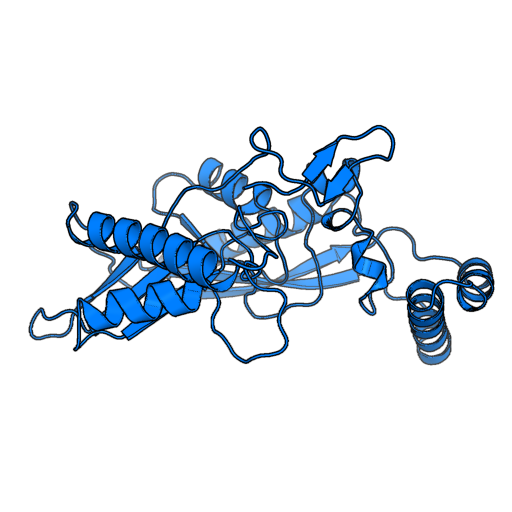169 LEU A CA 1
ATOM 1316 C C . LEU A 1 169 ? 22.549 12.669 -16.251 1.00 97.19 169 LEU A C 1
ATOM 1318 O O . LEU A 1 169 ? 23.690 12.889 -15.848 1.00 97.19 169 LEU A O 1
ATOM 1322 N N . GLU A 1 170 ? 21.930 13.499 -17.089 1.00 97.44 170 GLU A N 1
ATOM 1323 C CA . GLU A 1 170 ? 22.494 14.774 -17.547 1.00 97.44 170 GLU A CA 1
ATOM 1324 C C . GLU A 1 170 ? 22.624 15.789 -16.411 1.00 97.44 170 GLU A C 1
ATOM 1326 O O . GLU A 1 170 ? 23.627 16.497 -16.323 1.00 97.44 170 GLU A O 1
ATOM 1331 N N . ARG A 1 171 ? 21.635 15.838 -15.514 1.00 97.44 171 ARG A N 1
ATOM 1332 C CA . ARG A 1 171 ? 21.596 16.794 -14.404 1.00 97.44 171 ARG A CA 1
ATOM 1333 C C . ARG A 1 171 ? 22.550 16.434 -13.262 1.00 97.44 171 ARG A C 1
ATOM 1335 O O . ARG A 1 171 ? 23.094 17.335 -12.629 1.00 97.44 171 ARG A O 1
ATOM 1342 N N . THR A 1 172 ? 22.702 15.153 -12.934 1.00 96.69 172 THR A N 1
ATOM 1343 C CA . THR A 1 172 ? 23.440 14.690 -11.738 1.00 96.69 172 THR A CA 1
ATOM 1344 C C . THR A 1 172 ? 24.741 13.963 -12.062 1.00 96.69 172 THR A C 1
ATOM 1346 O O . THR A 1 172 ? 25.544 13.737 -11.159 1.00 96.69 172 THR A O 1
ATOM 1349 N N . GLY A 1 173 ? 24.945 13.550 -13.315 1.00 96.69 173 GLY A N 1
ATOM 1350 C CA . GLY A 1 173 ? 26.039 12.668 -13.720 1.00 96.69 173 GLY A CA 1
ATOM 1351 C C . GLY A 1 173 ? 25.818 11.184 -13.395 1.00 96.69 173 GLY A C 1
ATOM 1352 O O . GLY A 1 173 ? 26.641 10.362 -13.794 1.00 96.69 173 GLY A O 1
ATOM 1353 N N . ALA A 1 174 ? 24.727 10.817 -12.708 1.00 96.62 174 ALA A N 1
ATOM 1354 C CA . ALA A 1 174 ? 24.403 9.430 -12.365 1.00 96.62 174 ALA A CA 1
ATOM 1355 C C . ALA A 1 174 ? 22.900 9.216 -12.121 1.00 96.62 174 ALA A C 1
ATOM 1357 O O . ALA A 1 174 ? 22.233 10.039 -11.496 1.00 96.62 174 ALA A O 1
ATOM 1358 N N . ILE A 1 175 ? 22.380 8.064 -12.539 1.00 97.44 175 ILE A N 1
ATOM 1359 C CA . ILE A 1 175 ? 21.019 7.634 -12.197 1.00 97.44 175 ILE A CA 1
ATOM 1360 C C . ILE A 1 175 ? 21.001 7.180 -10.738 1.00 97.44 175 ILE A C 1
ATOM 1362 O O . ILE A 1 175 ? 21.946 6.533 -10.273 1.00 97.44 175 ILE A O 1
ATOM 1366 N N . ARG A 1 176 ? 19.938 7.519 -10.002 1.00 95.69 176 ARG A N 1
ATOM 1367 C CA . ARG A 1 176 ? 19.799 7.085 -8.604 1.00 95.69 176 ARG A CA 1
ATOM 1368 C C . ARG A 1 176 ? 19.842 5.561 -8.489 1.00 95.69 176 ARG A C 1
ATOM 1370 O O . ARG A 1 176 ? 19.283 4.850 -9.314 1.00 95.69 176 ARG A O 1
ATOM 1377 N N . THR A 1 177 ? 20.447 5.058 -7.420 1.00 97.56 177 THR A N 1
ATOM 1378 C CA . THR A 1 177 ? 20.540 3.612 -7.144 1.00 97.56 177 THR A CA 1
ATOM 1379 C C . THR A 1 177 ? 19.864 3.208 -5.841 1.00 97.56 177 THR A C 1
ATOM 1381 O O . THR A 1 177 ? 19.776 2.021 -5.536 1.00 97.56 177 THR A O 1
ATOM 1384 N N . THR A 1 178 ? 19.342 4.177 -5.086 1.00 98.12 178 THR A N 1
ATOM 1385 C CA . THR A 1 178 ? 18.642 3.935 -3.825 1.00 98.12 178 THR A CA 1
ATOM 1386 C C . THR A 1 178 ? 17.399 4.807 -3.667 1.00 98.12 178 THR A C 1
ATOM 1388 O O . THR A 1 178 ? 17.243 5.832 -4.338 1.00 98.12 178 THR A O 1
ATOM 1391 N N . TYR A 1 179 ? 16.508 4.391 -2.766 1.00 97.81 179 TYR A N 1
ATOM 1392 C CA . TYR A 1 179 ? 15.306 5.114 -2.364 1.00 97.81 179 TYR A CA 1
ATOM 1393 C C . TYR A 1 179 ? 15.181 5.164 -0.830 1.00 97.81 179 TYR A C 1
ATOM 1395 O O . TYR A 1 179 ? 15.255 4.108 -0.193 1.00 97.81 179 TYR A O 1
ATOM 1403 N N . PRO A 1 180 ? 14.983 6.347 -0.213 1.00 98.19 180 PRO A N 1
ATOM 1404 C CA . PRO A 1 180 ? 14.768 6.473 1.228 1.00 98.19 180 PRO A CA 1
ATOM 1405 C C . PRO A 1 180 ? 13.304 6.161 1.588 1.00 98.19 180 PRO A C 1
ATOM 1407 O O . PRO A 1 180 ? 12.456 7.047 1.654 1.00 98.19 180 PRO A O 1
ATOM 1410 N N . TYR A 1 181 ? 12.999 4.888 1.817 1.00 98.56 181 TYR A N 1
ATOM 1411 C CA . TYR A 1 181 ? 11.644 4.388 2.041 1.00 98.56 181 TYR A CA 1
ATOM 1412 C C . TYR A 1 181 ? 11.139 4.643 3.462 1.00 98.56 181 TYR A C 1
ATOM 1414 O O . TYR A 1 181 ? 11.730 4.146 4.418 1.00 98.56 181 TYR A O 1
ATOM 1422 N N . LEU A 1 182 ? 10.038 5.381 3.612 1.00 98.62 182 LEU A N 1
ATOM 1423 C CA . LEU A 1 182 ? 9.464 5.705 4.920 1.00 98.62 182 LEU A CA 1
ATOM 1424 C C . LEU A 1 182 ? 8.786 4.490 5.569 1.00 98.62 182 LEU A C 1
ATOM 1426 O O . LEU A 1 182 ? 7.916 3.853 4.976 1.00 98.62 182 LEU A O 1
ATOM 1430 N N . VAL A 1 183 ? 9.147 4.236 6.828 1.00 98.88 183 VAL A N 1
ATOM 1431 C CA . VAL A 1 183 ? 8.504 3.259 7.712 1.00 98.88 183 VAL A CA 1
ATOM 1432 C C . VAL A 1 183 ? 8.131 3.960 9.008 1.00 98.88 183 VAL A C 1
ATOM 1434 O O . VAL A 1 183 ? 8.973 4.602 9.639 1.00 98.88 183 VAL A O 1
ATOM 1437 N N . GLN A 1 184 ? 6.879 3.813 9.428 1.00 98.88 184 GLN A N 1
ATOM 1438 C CA . GLN A 1 184 ? 6.393 4.333 10.699 1.00 98.88 184 GLN A CA 1
ATOM 1439 C C . GLN A 1 184 ? 5.821 3.209 11.555 1.00 98.88 184 GLN A C 1
ATOM 1441 O O . GLN A 1 184 ? 5.085 2.355 11.070 1.00 98.88 184 GLN A O 1
ATOM 1446 N N . VAL A 1 185 ? 6.124 3.238 12.848 1.00 98.75 185 VAL A N 1
ATOM 1447 C CA . VAL A 1 185 ? 5.519 2.358 13.849 1.00 98.75 185 VAL A CA 1
ATOM 1448 C C . VAL A 1 185 ? 4.847 3.224 14.901 1.00 98.75 185 VAL A C 1
ATOM 1450 O O . VAL A 1 185 ? 5.465 4.159 15.411 1.00 98.75 185 VAL A O 1
ATOM 1453 N N . VAL A 1 186 ? 3.597 2.905 15.229 1.00 98.25 186 VAL A N 1
ATOM 1454 C CA . VAL A 1 186 ? 2.821 3.524 16.308 1.00 98.25 186 VAL A CA 1
ATOM 1455 C C . VAL A 1 186 ? 2.320 2.419 17.235 1.00 98.25 186 VAL A C 1
ATOM 1457 O O . VAL A 1 186 ? 1.635 1.505 16.788 1.00 98.25 186 VAL A O 1
ATOM 1460 N N . GLU A 1 187 ? 2.651 2.485 18.522 1.00 97.06 187 GLU A N 1
ATOM 1461 C CA . GLU A 1 187 ? 2.139 1.563 19.540 1.00 97.06 187 GLU A CA 1
ATOM 1462 C C . GLU A 1 187 ? 1.217 2.289 20.521 1.00 97.06 187 GLU A C 1
ATOM 1464 O O . GLU A 1 187 ? 1.542 3.371 21.014 1.00 97.06 187 GLU A O 1
ATOM 1469 N N . PHE A 1 188 ? 0.085 1.659 20.825 1.00 96.38 188 PHE A N 1
ATOM 1470 C CA . PHE A 1 188 ? -0.813 2.025 21.915 1.00 96.38 188 PHE A CA 1
ATOM 1471 C C . PHE A 1 188 ? -0.540 1.062 23.068 1.00 96.38 188 PHE A C 1
ATOM 1473 O O . PHE A 1 188 ? -1.028 -0.071 23.066 1.00 96.38 188 PHE A O 1
ATOM 1480 N N . GLY A 1 189 ? 0.322 1.482 23.999 1.00 92.56 189 GLY A N 1
ATOM 1481 C CA . GLY A 1 189 ? 0.757 0.637 25.106 1.00 92.56 189 GLY A CA 1
ATOM 1482 C C . GLY A 1 189 ? 1.294 -0.711 24.613 1.00 92.56 189 GLY A C 1
ATOM 1483 O O . GLY A 1 189 ? 2.203 -0.764 23.784 1.00 92.56 189 GLY A O 1
ATOM 1484 N N . ASP A 1 190 ? 0.719 -1.795 25.130 1.00 92.06 190 ASP A N 1
ATOM 1485 C CA . ASP A 1 190 ? 0.969 -3.162 24.662 1.00 92.06 190 ASP A CA 1
ATOM 1486 C C . ASP A 1 190 ? -0.243 -3.750 23.892 1.00 92.06 190 ASP A C 1
ATOM 1488 O O . ASP A 1 190 ? -0.223 -4.928 23.532 1.00 92.06 190 ASP A O 1
ATOM 1492 N N . ASP A 1 191 ? -1.267 -2.932 23.607 1.00 95.19 191 ASP A N 1
ATOM 1493 C CA . ASP A 1 191 ? -2.585 -3.373 23.122 1.00 95.19 191 ASP A CA 1
ATOM 1494 C C . ASP A 1 191 ? -2.736 -3.345 21.595 1.00 95.19 191 ASP A C 1
ATOM 1496 O O . ASP A 1 191 ? -3.532 -4.106 21.043 1.00 95.19 191 ASP A O 1
ATOM 1500 N N . LEU A 1 192 ? -2.000 -2.476 20.894 1.00 96.50 192 LEU A N 1
ATOM 1501 C CA . LEU A 1 192 ? -2.052 -2.362 19.433 1.00 96.50 192 LEU A CA 1
ATOM 1502 C C . LEU A 1 192 ? -0.733 -1.827 18.874 1.00 96.50 192 LEU A C 1
ATOM 1504 O O . LEU A 1 192 ? -0.221 -0.812 19.348 1.00 96.50 192 LEU A O 1
ATOM 1508 N N . THR A 1 193 ? -0.240 -2.457 17.808 1.00 97.81 193 THR A N 1
ATOM 1509 C CA . THR A 1 193 ? 0.840 -1.922 16.971 1.00 97.81 193 THR A CA 1
ATOM 1510 C C . THR A 1 193 ? 0.308 -1.640 15.569 1.00 97.81 193 THR A C 1
ATOM 1512 O O . THR A 1 193 ? -0.171 -2.547 14.889 1.00 97.81 193 THR A O 1
ATOM 1515 N N . ILE A 1 194 ? 0.430 -0.390 15.125 1.00 98.50 194 ILE A N 1
ATOM 1516 C CA . ILE A 1 194 ? 0.185 0.030 13.745 1.00 98.50 194 ILE A CA 1
ATOM 1517 C C . ILE A 1 194 ? 1.533 0.205 13.044 1.00 98.50 194 ILE A C 1
ATOM 1519 O O . ILE A 1 194 ? 2.412 0.913 13.538 1.00 98.50 194 ILE A O 1
ATOM 1523 N N . ILE A 1 195 ? 1.687 -0.432 11.888 1.00 98.81 195 ILE A N 1
ATOM 1524 C CA . ILE A 1 195 ? 2.873 -0.360 11.033 1.00 98.81 195 ILE A CA 1
ATOM 1525 C C . ILE A 1 195 ? 2.443 0.309 9.732 1.00 98.81 195 ILE A C 1
ATOM 1527 O O . ILE A 1 195 ? 1.682 -0.271 8.964 1.00 98.81 195 ILE A O 1
ATOM 1531 N N . ALA A 1 196 ? 2.909 1.530 9.500 1.00 98.81 196 ALA A N 1
ATOM 1532 C CA . ALA A 1 196 ? 2.610 2.314 8.311 1.00 98.81 196 ALA A CA 1
ATOM 1533 C C . ALA A 1 196 ? 3.773 2.224 7.316 1.00 98.81 196 ALA A C 1
ATOM 1535 O O . ALA A 1 196 ? 4.911 2.588 7.626 1.00 98.81 196 ALA A O 1
ATOM 1536 N N . LEU A 1 197 ? 3.461 1.735 6.120 1.00 98.88 197 LEU A N 1
ATOM 1537 C CA . LEU A 1 197 ? 4.389 1.452 5.035 1.00 98.88 197 LEU A CA 1
ATOM 1538 C C . LEU A 1 197 ? 4.045 2.322 3.814 1.00 98.88 197 LEU A C 1
ATOM 1540 O O . LEU A 1 197 ? 2.881 2.420 3.414 1.00 98.88 197 LEU A O 1
ATOM 1544 N N . ALA A 1 198 ? 5.056 2.962 3.226 1.00 98.50 198 ALA A N 1
ATOM 1545 C CA . ALA A 1 198 ? 4.896 3.793 2.033 1.00 98.50 198 ALA A CA 1
ATOM 1546 C C . ALA A 1 198 ? 4.657 2.974 0.753 1.00 98.50 198 ALA A C 1
ATOM 1548 O O . ALA A 1 198 ? 5.063 1.817 0.645 1.00 98.50 198 ALA A O 1
ATOM 1549 N N . GLY A 1 199 ? 4.042 3.592 -0.253 1.00 97.81 199 GLY A N 1
ATOM 1550 C CA . GLY A 1 199 ? 3.815 2.987 -1.564 1.00 97.81 199 GLY A CA 1
ATOM 1551 C C . GLY A 1 199 ? 2.683 1.960 -1.611 1.00 97.81 199 GLY A C 1
ATOM 1552 O O . GLY A 1 199 ? 1.955 1.719 -0.644 1.00 97.81 199 GLY A O 1
ATOM 1553 N N . GLU A 1 200 ? 2.542 1.347 -2.783 1.00 98.44 200 GLU A N 1
ATOM 1554 C CA . GLU A 1 200 ? 1.579 0.278 -3.046 1.00 98.44 200 GLU A CA 1
ATOM 1555 C C . GLU A 1 200 ? 2.195 -1.069 -2.642 1.00 98.44 200 GLU A C 1
ATOM 1557 O O . GLU A 1 200 ? 2.741 -1.817 -3.458 1.00 98.44 200 GLU A O 1
ATOM 1562 N N . VAL A 1 201 ? 2.176 -1.347 -1.339 1.00 98.62 201 VAL A N 1
ATOM 1563 C CA . VAL A 1 201 ? 2.802 -2.539 -0.752 1.00 98.62 201 VAL A CA 1
ATOM 1564 C C . VAL A 1 201 ? 1.967 -3.785 -1.033 1.00 98.62 201 VAL A C 1
ATOM 1566 O O . VAL A 1 201 ? 0.757 -3.787 -0.792 1.00 98.62 201 VAL A O 1
ATOM 1569 N N . VAL A 1 202 ? 2.601 -4.849 -1.530 1.00 98.81 202 VAL A N 1
ATOM 1570 C CA . VAL A 1 202 ? 1.931 -6.138 -1.777 1.00 98.81 202 VAL A CA 1
ATOM 1571 C C . VAL A 1 202 ? 1.623 -6.888 -0.481 1.00 98.81 202 VAL A C 1
ATOM 1573 O O . VAL A 1 202 ? 2.255 -6.664 0.553 1.00 98.81 202 VAL A O 1
ATOM 1576 N N . VAL A 1 203 ? 0.652 -7.798 -0.537 1.00 98.75 203 VAL A N 1
ATOM 1577 C CA . VAL A 1 203 ? 0.063 -8.439 0.648 1.00 98.75 203 VAL A CA 1
ATOM 1578 C C . VAL A 1 203 ? 1.050 -9.245 1.500 1.00 98.75 203 VAL A C 1
ATOM 1580 O O . VAL A 1 203 ? 0.856 -9.362 2.711 1.00 98.75 203 VAL A O 1
ATOM 1583 N N . ASP A 1 204 ? 2.132 -9.764 0.904 1.00 98.75 204 ASP A N 1
ATOM 1584 C CA . ASP A 1 204 ? 3.109 -10.612 1.602 1.00 98.75 204 ASP A CA 1
ATOM 1585 C C . ASP A 1 204 ? 3.695 -9.924 2.847 1.00 98.75 204 ASP A C 1
ATOM 1587 O O . ASP A 1 204 ? 3.907 -10.580 3.864 1.00 98.75 204 ASP A O 1
ATOM 1591 N N . TYR A 1 205 ? 3.892 -8.599 2.809 1.00 98.81 205 TYR A N 1
ATOM 1592 C CA . TYR A 1 205 ? 4.414 -7.838 3.948 1.00 98.81 205 TYR A CA 1
ATOM 1593 C C . TYR A 1 205 ? 3.479 -7.894 5.157 1.00 98.81 205 TYR A C 1
ATOM 1595 O O . TYR A 1 205 ? 3.936 -8.115 6.278 1.00 98.81 205 TYR A O 1
ATOM 1603 N N . ALA A 1 206 ? 2.172 -7.718 4.941 1.00 98.50 206 ALA A N 1
ATOM 1604 C CA . ALA A 1 206 ? 1.192 -7.787 6.019 1.00 98.50 206 ALA A CA 1
ATOM 1605 C C . ALA A 1 206 ? 1.141 -9.197 6.621 1.00 98.50 206 ALA A C 1
ATOM 1607 O O . ALA A 1 206 ? 1.199 -9.346 7.842 1.00 98.50 206 ALA A O 1
ATOM 1608 N N . LEU A 1 207 ? 1.110 -10.229 5.772 1.00 98.38 207 LEU A N 1
ATOM 1609 C CA . LEU A 1 207 ? 1.073 -11.632 6.199 1.00 98.38 207 LEU A CA 1
ATOM 1610 C C . LEU A 1 207 ? 2.329 -12.023 6.988 1.00 98.38 207 LEU A C 1
ATOM 1612 O O . LEU A 1 207 ? 2.232 -12.633 8.058 1.00 98.38 207 LEU A O 1
ATOM 1616 N N . ARG A 1 208 ? 3.507 -11.626 6.499 1.00 98.44 208 ARG A N 1
ATOM 1617 C CA . ARG A 1 208 ? 4.787 -11.869 7.165 1.00 98.44 208 ARG A CA 1
ATOM 1618 C C . ARG A 1 208 ? 4.858 -11.161 8.512 1.00 98.44 208 ARG A C 1
ATOM 1620 O O . ARG A 1 208 ? 5.122 -11.813 9.516 1.00 98.44 208 ARG A O 1
ATOM 1627 N N . LEU A 1 209 ? 4.556 -9.863 8.565 1.00 98.56 209 LEU A N 1
ATOM 1628 C CA . LEU A 1 209 ? 4.602 -9.092 9.811 1.00 98.56 209 LEU A CA 1
ATOM 1629 C C . LEU A 1 209 ? 3.626 -9.631 10.859 1.00 98.56 209 LEU A C 1
ATOM 1631 O O . LEU A 1 209 ? 4.002 -9.738 12.020 1.00 98.56 209 LEU A O 1
ATOM 1635 N N . LYS A 1 210 ? 2.409 -10.027 10.470 1.00 97.25 210 LYS A N 1
ATOM 1636 C CA . LYS A 1 210 ? 1.444 -10.667 11.382 1.00 97.25 210 LYS A CA 1
ATOM 1637 C C . LYS A 1 210 ? 1.928 -12.025 11.901 1.00 97.25 210 LYS A C 1
ATOM 1639 O O . LYS A 1 210 ? 1.610 -12.393 13.028 1.00 97.25 210 LYS A O 1
ATOM 1644 N N . THR A 1 211 ? 2.694 -12.758 11.095 1.00 97.06 211 THR A N 1
ATOM 1645 C CA . THR A 1 211 ? 3.276 -14.052 11.482 1.00 97.06 211 THR A CA 1
ATOM 1646 C C . THR A 1 211 ? 4.472 -13.880 12.420 1.00 97.06 211 THR A C 1
ATOM 1648 O O . THR A 1 211 ? 4.584 -14.590 13.416 1.00 97.06 211 THR A O 1
ATOM 1651 N N . GLU A 1 212 ? 5.370 -12.940 12.121 1.00 97.38 212 GLU A N 1
ATOM 1652 C CA . GLU A 1 212 ? 6.583 -12.691 12.909 1.00 97.38 212 GLU A CA 1
ATOM 1653 C C . GLU A 1 212 ? 6.289 -11.958 14.225 1.00 97.38 212 GLU A C 1
ATOM 1655 O O . GLU A 1 212 ? 6.885 -12.255 15.263 1.00 97.38 212 GLU A O 1
ATOM 1660 N N . LEU A 1 213 ? 5.365 -10.996 14.200 1.00 96.06 213 LEU A N 1
ATOM 1661 C CA . LEU A 1 213 ? 5.019 -10.163 15.346 1.00 96.06 213 LEU A CA 1
ATOM 1662 C C . LEU A 1 213 ? 3.809 -10.752 16.070 1.00 96.06 213 LEU A C 1
ATOM 1664 O O . LEU A 1 213 ? 2.662 -10.382 15.832 1.00 96.06 213 LEU A O 1
ATOM 1668 N N . THR A 1 214 ? 4.078 -11.670 16.992 1.00 88.25 214 THR A N 1
ATOM 1669 C CA . THR A 1 214 ? 3.044 -12.299 17.822 1.00 88.25 214 THR A CA 1
ATOM 1670 C C . THR A 1 214 ? 2.883 -11.601 19.177 1.00 88.25 214 THR A C 1
ATOM 1672 O O . THR A 1 214 ? 3.709 -10.793 19.605 1.00 88.25 214 THR A O 1
ATOM 1675 N N . GLY A 1 215 ? 1.785 -11.903 19.876 1.00 85.19 215 GLY A N 1
ATOM 1676 C CA . GLY A 1 215 ? 1.548 -11.456 21.255 1.00 85.19 215 GLY A CA 1
ATOM 1677 C C . GLY A 1 215 ? 0.762 -10.151 21.407 1.00 85.19 215 GLY A C 1
ATOM 1678 O O . GLY A 1 215 ? 0.331 -9.850 22.516 1.00 85.19 215 GLY A O 1
ATOM 1679 N N . ARG A 1 216 ? 0.513 -9.408 20.322 1.00 89.06 216 ARG A N 1
ATOM 1680 C CA . ARG A 1 216 ? -0.408 -8.259 20.297 1.00 89.06 216 ARG A CA 1
ATOM 1681 C C . ARG A 1 216 ? -1.051 -8.090 18.912 1.00 89.06 216 ARG A C 1
ATOM 1683 O O . ARG A 1 216 ? -0.479 -8.570 17.938 1.00 89.06 216 ARG A O 1
ATOM 1690 N N . PRO A 1 217 ? -2.221 -7.440 18.806 1.00 93.88 217 PRO A N 1
ATOM 1691 C CA . PRO A 1 217 ? -2.811 -7.054 17.525 1.00 93.88 217 PRO A CA 1
ATOM 1692 C C . PRO A 1 217 ? -1.852 -6.223 16.660 1.00 93.88 217 PRO A C 1
ATOM 1694 O O . PRO A 1 217 ? -1.292 -5.228 17.128 1.00 93.88 217 PRO A O 1
ATOM 1697 N N . ILE A 1 218 ? -1.707 -6.621 15.394 1.00 97.19 218 ILE A N 1
ATOM 1698 C CA . ILE A 1 218 ? -0.879 -5.946 14.390 1.00 97.19 218 ILE A CA 1
ATOM 1699 C C . ILE A 1 218 ? -1.776 -5.423 13.270 1.00 97.19 218 ILE A C 1
ATOM 1701 O O . ILE A 1 218 ? -2.483 -6.195 12.622 1.00 97.19 218 ILE A O 1
ATOM 1705 N N . TRP A 1 219 ? -1.710 -4.120 13.014 1.00 98.25 219 TRP A N 1
ATOM 1706 C CA . TRP A 1 219 ? -2.361 -3.477 11.877 1.00 98.25 219 TRP A CA 1
ATOM 1707 C C . TRP A 1 219 ? -1.295 -2.945 10.924 1.00 98.25 219 TRP A C 1
ATOM 1709 O O . TRP A 1 219 ? -0.561 -2.021 11.263 1.00 98.25 219 TRP A O 1
ATOM 1719 N N . VAL A 1 220 ? -1.216 -3.507 9.719 1.00 98.69 220 VAL A N 1
ATOM 1720 C CA . VAL A 1 220 ? -0.300 -3.024 8.676 1.00 98.69 220 VAL A CA 1
ATOM 1721 C C . VAL A 1 220 ? -1.065 -2.149 7.684 1.00 98.69 220 VAL A C 1
ATOM 1723 O O . VAL A 1 220 ? -2.007 -2.610 7.039 1.00 98.69 220 VAL A O 1
ATOM 1726 N N . ALA A 1 221 ? -0.683 -0.879 7.594 1.00 98.62 221 ALA A N 1
ATOM 1727 C CA . ALA A 1 221 ? -1.240 0.108 6.680 1.00 98.62 221 ALA A CA 1
ATOM 1728 C C . ALA A 1 221 ? -0.278 0.325 5.506 1.00 98.62 221 ALA A C 1
ATOM 1730 O O . ALA A 1 221 ? 0.894 0.642 5.709 1.00 98.62 221 ALA A O 1
ATOM 1731 N N . GLY A 1 222 ? -0.773 0.151 4.281 1.00 98.12 222 GLY A N 1
ATOM 1732 C CA . GLY A 1 222 ? -0.070 0.572 3.070 1.00 98.12 222 GLY A CA 1
ATOM 1733 C C . GLY A 1 222 ? -0.327 2.051 2.781 1.00 98.12 222 GLY A C 1
ATOM 1734 O O . GLY A 1 222 ? -0.991 2.735 3.564 1.00 98.12 222 GLY A O 1
ATOM 1735 N N . TYR A 1 223 ? 0.162 2.546 1.640 1.00 98.00 223 TYR A N 1
ATOM 1736 C CA . TYR A 1 223 ? -0.154 3.889 1.129 1.00 98.00 223 TYR A CA 1
ATOM 1737 C C . TYR A 1 223 ? 0.089 5.022 2.146 1.00 98.00 223 TYR A C 1
ATOM 1739 O O . TYR A 1 223 ? -0.585 6.051 2.121 1.00 98.00 223 TYR A O 1
ATOM 1747 N N . SER A 1 224 ? 1.021 4.820 3.081 1.00 98.31 224 SER A N 1
ATOM 1748 C CA . SER A 1 224 ? 1.212 5.704 4.229 1.00 98.31 224 SER A CA 1
ATOM 1749 C C . SER A 1 224 ? 2.427 6.604 4.034 1.00 98.31 224 SER A C 1
ATOM 1751 O O . SER A 1 224 ? 3.500 6.135 3.669 1.00 98.31 224 SER A O 1
ATOM 1753 N N . ASN A 1 225 ? 2.281 7.893 4.344 1.00 97.62 225 ASN A N 1
ATOM 1754 C CA . ASN A 1 225 ? 3.312 8.941 4.264 1.00 97.62 225 ASN A CA 1
ATOM 1755 C C . ASN A 1 225 ? 3.821 9.295 2.850 1.00 97.62 225 ASN A C 1
ATOM 1757 O O . ASN A 1 225 ? 4.113 10.462 2.605 1.00 97.62 225 ASN A O 1
ATOM 1761 N N . ASP A 1 226 ? 3.919 8.335 1.929 1.00 96.31 226 ASP A N 1
ATOM 1762 C CA . ASP A 1 226 ? 4.408 8.522 0.558 1.00 96.31 226 ASP A CA 1
ATOM 1763 C C . ASP A 1 226 ? 3.842 7.440 -0.386 1.00 96.31 226 ASP A C 1
ATOM 1765 O O . ASP A 1 226 ? 3.538 6.329 0.051 1.00 96.31 226 ASP A O 1
ATOM 1769 N N . VAL A 1 227 ? 3.697 7.753 -1.680 1.00 94.56 227 VAL A N 1
ATOM 1770 C CA . VAL A 1 227 ? 3.216 6.835 -2.729 1.00 94.56 227 VAL A CA 1
ATOM 1771 C C . VAL A 1 227 ? 4.029 7.034 -4.012 1.00 94.56 227 VAL A C 1
ATOM 1773 O O . VAL A 1 227 ? 3.621 7.733 -4.937 1.00 94.56 227 VAL A O 1
ATOM 1776 N N . PHE A 1 228 ? 5.197 6.395 -4.073 1.00 94.62 228 PHE A N 1
ATOM 1777 C CA . PHE A 1 228 ? 6.124 6.492 -5.209 1.00 94.62 228 PHE A CA 1
ATOM 1778 C C . PHE A 1 228 ? 5.954 5.382 -6.263 1.00 94.62 228 PHE A C 1
ATOM 1780 O O . PHE A 1 228 ? 6.519 5.476 -7.353 1.00 94.62 228 PHE A O 1
ATOM 1787 N N . GLY A 1 229 ? 5.234 4.308 -5.929 1.00 95.75 229 GLY A N 1
ATOM 1788 C CA . GLY A 1 229 ? 5.076 3.116 -6.761 1.00 95.75 229 GLY A CA 1
ATOM 1789 C C . GLY A 1 229 ? 4.840 1.855 -5.930 1.00 95.75 229 GLY A C 1
ATOM 1790 O O . GLY A 1 229 ? 4.555 1.927 -4.733 1.00 95.75 229 GLY A O 1
ATOM 1791 N N . TYR A 1 230 ? 4.972 0.697 -6.576 1.00 98.06 230 TYR A N 1
ATOM 1792 C CA . TYR A 1 230 ? 4.801 -0.612 -5.945 1.00 98.06 230 TYR A CA 1
ATOM 1793 C C . TYR A 1 230 ? 6.007 -1.015 -5.108 1.00 98.06 230 TYR A C 1
ATOM 1795 O O . TYR A 1 230 ? 7.152 -0.765 -5.489 1.00 98.06 230 TYR A O 1
ATOM 1803 N N . VAL A 1 231 ? 5.735 -1.700 -3.997 1.00 98.38 231 VAL A N 1
ATOM 1804 C CA . VAL A 1 231 ? 6.756 -2.325 -3.152 1.00 98.38 231 VAL A CA 1
ATOM 1805 C C . VAL A 1 231 ? 6.576 -3.840 -3.238 1.00 98.38 231 VAL A C 1
ATOM 1807 O O . VAL A 1 231 ? 5.689 -4.382 -2.569 1.00 98.38 231 VAL A O 1
ATOM 1810 N N . PRO A 1 232 ? 7.343 -4.529 -4.100 1.00 98.56 232 PRO A N 1
ATOM 1811 C CA . PRO A 1 232 ? 7.235 -5.969 -4.260 1.00 98.56 232 PRO A CA 1
ATOM 1812 C C . PRO A 1 232 ? 7.906 -6.699 -3.096 1.00 98.56 232 PRO A C 1
ATOM 1814 O O . PRO A 1 232 ? 8.967 -6.295 -2.627 1.00 98.56 232 PRO A O 1
ATOM 1817 N N . SER A 1 233 ? 7.326 -7.822 -2.683 1.00 98.62 233 SER A N 1
ATOM 1818 C CA . SER A 1 233 ? 8.025 -8.827 -1.882 1.00 98.62 233 SER A CA 1
ATOM 1819 C C . SER A 1 233 ? 9.091 -9.527 -2.725 1.00 98.62 233 SER A C 1
ATOM 1821 O O . SER A 1 233 ? 9.098 -9.420 -3.955 1.00 98.62 233 SER A O 1
ATOM 1823 N N . ARG A 1 234 ? 9.973 -10.310 -2.098 1.00 97.56 234 ARG A N 1
ATOM 1824 C CA . ARG A 1 234 ? 10.950 -11.131 -2.822 1.00 97.56 234 ARG A CA 1
ATOM 1825 C C . ARG A 1 234 ? 10.265 -12.088 -3.795 1.00 97.56 234 ARG 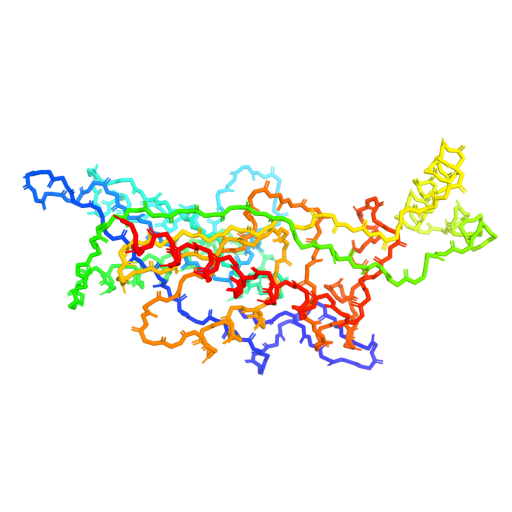A C 1
ATOM 1827 O O . ARG A 1 234 ? 10.746 -12.245 -4.915 1.00 97.56 234 ARG A O 1
ATOM 1834 N N . ARG A 1 235 ? 9.140 -12.685 -3.386 1.00 98.00 235 ARG A N 1
ATOM 1835 C CA . ARG A 1 235 ? 8.300 -13.534 -4.241 1.00 98.00 235 ARG A CA 1
ATOM 1836 C C . ARG A 1 235 ? 7.826 -12.752 -5.466 1.00 98.00 235 ARG A C 1
ATOM 1838 O O . ARG A 1 235 ? 8.150 -13.123 -6.587 1.00 98.00 235 ARG A O 1
ATOM 1845 N N . VAL A 1 236 ? 7.134 -11.631 -5.256 1.00 98.56 236 VAL A N 1
ATOM 1846 C CA . VAL A 1 236 ? 6.575 -10.809 -6.343 1.00 98.56 236 VAL A CA 1
ATOM 1847 C C . VAL A 1 236 ? 7.663 -10.271 -7.278 1.00 98.56 236 VAL A C 1
ATOM 1849 O O . VAL A 1 236 ? 7.457 -10.210 -8.489 1.00 98.56 236 VAL A O 1
ATOM 1852 N N . LEU A 1 237 ? 8.832 -9.916 -6.744 1.00 97.94 237 LEU A N 1
ATOM 1853 C CA . LEU A 1 237 ? 9.979 -9.477 -7.536 1.00 97.94 237 LEU A CA 1
ATOM 1854 C C . LEU A 1 237 ? 10.508 -10.602 -8.443 1.00 97.94 237 LEU A C 1
ATOM 1856 O O . LEU A 1 237 ? 10.799 -10.353 -9.608 1.00 97.94 237 LEU A O 1
ATOM 1860 N N . GLN A 1 238 ? 10.609 -11.834 -7.931 1.00 97.56 238 GLN A N 1
ATOM 1861 C CA . GLN A 1 238 ? 11.042 -13.007 -8.707 1.00 97.56 238 GLN A CA 1
ATOM 1862 C C . GLN A 1 238 ? 10.026 -13.408 -9.781 1.00 97.56 238 GLN A C 1
ATOM 1864 O O . GLN A 1 238 ? 10.410 -13.772 -10.888 1.00 97.56 238 GLN A O 1
ATOM 1869 N N . GLU A 1 239 ? 8.738 -13.316 -9.459 1.00 97.56 239 GLU A N 1
ATOM 1870 C CA . GLU A 1 239 ? 7.631 -13.534 -10.394 1.00 97.56 239 GLU A CA 1
ATOM 1871 C C . GLU A 1 239 ? 7.585 -12.469 -11.510 1.00 97.56 239 GLU A C 1
ATOM 1873 O O . GLU A 1 239 ? 7.096 -12.723 -12.613 1.00 97.56 239 GLU A O 1
ATOM 1878 N N . GLY A 1 240 ? 8.065 -11.253 -11.232 1.00 97.19 240 GLY A N 1
ATOM 1879 C CA . GLY A 1 240 ? 8.020 -10.124 -12.154 1.00 97.19 240 GLY A CA 1
ATOM 1880 C C . GLY A 1 240 ? 6.597 -9.599 -12.384 1.00 97.19 240 GLY A C 1
ATOM 1881 O O . GLY A 1 240 ? 5.796 -9.438 -11.454 1.00 97.19 240 GLY A O 1
ATOM 1882 N N . GLY A 1 241 ? 6.265 -9.284 -13.635 1.00 97.19 241 GLY A N 1
ATOM 1883 C CA . GLY A 1 241 ? 4.976 -8.684 -13.990 1.00 97.19 241 GLY A CA 1
ATOM 1884 C C . GLY A 1 241 ? 4.847 -7.233 -13.515 1.00 97.19 241 GLY A C 1
ATOM 1885 O O . GLY A 1 241 ? 5.841 -6.519 -13.371 1.00 97.19 241 GLY A O 1
ATOM 1886 N N . TYR A 1 242 ? 3.613 -6.776 -13.296 1.00 97.69 242 TYR A N 1
ATOM 1887 C CA . TYR A 1 242 ? 3.332 -5.361 -13.038 1.00 97.69 242 TYR A CA 1
ATOM 1888 C C . TYR A 1 242 ? 3.936 -4.866 -11.713 1.00 97.69 242 TYR A C 1
ATOM 1890 O O . TYR A 1 242 ? 4.806 -3.999 -11.727 1.00 97.69 242 TYR A O 1
ATOM 1898 N N . GLU A 1 243 ? 3.556 -5.456 -10.578 1.00 98.00 243 GLU A N 1
ATOM 1899 C CA . GLU A 1 243 ? 4.064 -5.066 -9.252 1.00 98.00 243 GLU A CA 1
ATOM 1900 C C . GLU A 1 243 ? 5.544 -5.432 -9.056 1.00 98.00 243 GLU A C 1
ATOM 1902 O O . GLU A 1 243 ? 6.256 -4.745 -8.328 1.00 98.00 243 GLU A O 1
ATOM 1907 N N . GLY A 1 244 ? 6.024 -6.484 -9.731 1.00 97.12 244 GLY A N 1
ATOM 1908 C CA . GLY A 1 244 ? 7.409 -6.964 -9.653 1.00 97.12 244 GLY A CA 1
ATOM 1909 C C . GLY A 1 244 ? 8.427 -6.123 -10.430 1.00 97.12 244 GLY A C 1
ATOM 1910 O O . GLY A 1 244 ? 9.607 -6.451 -10.433 1.00 97.12 244 GLY A O 1
ATOM 1911 N N . GLY A 1 245 ? 8.003 -5.046 -11.095 1.00 95.44 245 GLY A N 1
ATOM 1912 C CA . GLY A 1 245 ? 8.916 -4.109 -11.756 1.00 95.44 245 GLY A CA 1
ATOM 1913 C C . GLY A 1 245 ? 8.340 -3.434 -12.994 1.00 95.44 245 GLY A C 1
ATOM 1914 O O . GLY A 1 245 ? 8.736 -2.315 -13.305 1.00 95.44 245 GLY A O 1
ATOM 1915 N N . GLY A 1 246 ? 7.365 -4.049 -13.669 1.00 95.69 246 GLY A N 1
ATOM 1916 C CA . GLY A 1 246 ? 6.761 -3.482 -14.879 1.00 95.69 246 GLY A CA 1
ATOM 1917 C C . GLY A 1 246 ? 6.086 -2.125 -14.650 1.00 95.69 246 GLY A C 1
ATOM 1918 O O . GLY A 1 246 ? 6.090 -1.272 -15.534 1.00 95.69 246 GLY A O 1
ATOM 1919 N N . ALA A 1 247 ? 5.556 -1.884 -13.449 1.00 96.25 247 ALA A N 1
ATOM 1920 C CA . ALA A 1 247 ? 4.933 -0.618 -13.082 1.00 96.25 247 ALA A CA 1
ATOM 1921 C C . ALA A 1 247 ? 5.928 0.552 -12.961 1.00 96.25 247 ALA A C 1
ATOM 1923 O O . ALA A 1 247 ? 5.507 1.706 -13.017 1.00 96.25 247 ALA A O 1
ATOM 1924 N N . MET A 1 248 ? 7.237 0.286 -12.850 1.00 94.25 248 MET A N 1
ATOM 1925 C CA . MET A 1 248 ? 8.266 1.337 -12.783 1.00 94.25 248 MET A CA 1
ATOM 1926 C C . MET A 1 248 ? 8.306 2.196 -14.048 1.00 94.25 248 MET A C 1
ATOM 1928 O O . MET A 1 248 ? 8.678 3.361 -13.990 1.00 94.25 248 MET A O 1
ATOM 1932 N N . LEU A 1 249 ? 7.809 1.661 -15.166 1.00 94.94 249 LEU A N 1
ATOM 1933 C CA . LEU A 1 249 ? 7.621 2.384 -16.420 1.00 94.94 249 LEU A CA 1
ATOM 1934 C C . LEU A 1 249 ? 6.762 3.656 -16.278 1.00 94.94 249 LEU A C 1
ATOM 1936 O O . LEU A 1 249 ? 6.855 4.576 -17.090 1.00 94.94 249 LEU A O 1
ATOM 1940 N N . TYR A 1 250 ? 5.892 3.701 -15.267 1.00 94.75 250 TYR A N 1
ATOM 1941 C CA . TYR A 1 250 ? 4.971 4.812 -15.023 1.00 94.75 250 TYR A CA 1
ATOM 1942 C C . TYR A 1 250 ? 5.460 5.773 -13.931 1.00 94.75 250 TYR A C 1
ATOM 1944 O O . TYR A 1 250 ? 4.739 6.707 -13.578 1.00 94.75 250 TYR A O 1
ATOM 1952 N N . THR A 1 251 ? 6.667 5.566 -13.402 1.00 94.69 251 THR A N 1
ATOM 1953 C CA . THR A 1 251 ? 7.264 6.358 -12.318 1.00 94.69 251 THR A CA 1
ATOM 1954 C C . THR A 1 251 ? 8.600 6.957 -12.782 1.00 94.69 251 THR A C 1
ATOM 1956 O O . THR A 1 251 ? 9.099 6.597 -13.844 1.00 94.69 251 THR A O 1
ATOM 1959 N N . PRO A 1 252 ? 9.214 7.892 -12.036 1.00 94.19 252 PRO A N 1
ATOM 1960 C CA . PRO A 1 252 ? 10.570 8.361 -12.334 1.00 94.19 252 PRO A CA 1
ATOM 1961 C C . PRO A 1 252 ? 11.667 7.425 -11.784 1.00 94.19 252 PRO A C 1
ATOM 1963 O O . PRO A 1 252 ? 12.827 7.824 -11.714 1.00 94.19 252 PRO A O 1
ATOM 1966 N N . LEU A 1 253 ? 11.322 6.223 -11.308 1.00 95.81 253 LEU A N 1
ATOM 1967 C CA . LEU A 1 253 ? 12.282 5.303 -10.697 1.00 95.81 253 LEU A CA 1
ATOM 1968 C C . LEU A 1 253 ? 13.083 4.542 -11.761 1.00 95.81 253 LEU A C 1
ATOM 1970 O O . LEU A 1 253 ? 12.544 4.224 -12.817 1.00 95.81 253 LEU A O 1
ATOM 1974 N N . PRO A 1 254 ? 14.357 4.209 -11.496 1.00 95.12 254 PRO A N 1
ATOM 1975 C CA . PRO A 1 254 ? 15.282 3.710 -12.516 1.00 95.12 254 PRO A CA 1
ATOM 1976 C C . PRO A 1 254 ? 14.969 2.299 -13.024 1.00 95.12 254 PRO A C 1
ATOM 1978 O O . PRO A 1 254 ? 15.457 1.903 -14.078 1.00 95.12 254 PRO A O 1
ATOM 1981 N N . GLY A 1 255 ? 14.180 1.530 -12.277 1.00 93.25 255 GLY A N 1
ATOM 1982 C CA . GLY A 1 255 ? 13.872 0.144 -12.591 1.00 93.25 255 GLY A CA 1
ATOM 1983 C C . GLY A 1 255 ? 13.390 -0.623 -11.360 1.00 93.25 255 GLY A C 1
ATOM 1984 O O . GLY A 1 255 ? 13.042 -0.008 -10.346 1.00 93.25 255 GLY A O 1
ATOM 1985 N N . PRO A 1 256 ? 13.353 -1.964 -11.434 1.00 96.19 256 PRO A N 1
ATOM 1986 C CA . PRO A 1 256 ? 12.972 -2.812 -10.312 1.00 96.19 256 PRO A CA 1
ATOM 1987 C C . PRO A 1 256 ? 13.877 -2.604 -9.093 1.00 96.19 256 PRO A C 1
ATOM 1989 O O . PRO A 1 256 ? 15.050 -2.242 -9.217 1.00 96.19 256 PRO A O 1
ATOM 1992 N N . PHE A 1 257 ? 13.348 -2.885 -7.905 1.00 98.06 257 PHE A N 1
ATOM 1993 C CA . PHE A 1 257 ? 14.165 -2.940 -6.698 1.00 98.06 257 PHE A CA 1
ATOM 1994 C C . PHE A 1 257 ? 15.133 -4.133 -6.718 1.00 98.06 257 PHE A C 1
ATOM 1996 O O . PHE A 1 257 ? 14.911 -5.133 -7.400 1.00 98.06 257 PHE A O 1
ATOM 2003 N N . ALA A 1 258 ? 16.212 -4.038 -5.946 1.00 98.06 258 ALA A N 1
ATOM 2004 C CA . ALA A 1 258 ? 17.097 -5.157 -5.672 1.00 98.06 258 ALA A CA 1
ATOM 2005 C C . ALA A 1 258 ? 16.380 -6.226 -4.816 1.00 98.06 258 ALA A C 1
ATOM 2007 O O . ALA A 1 258 ? 15.467 -5.895 -4.052 1.00 98.06 258 ALA A O 1
ATOM 2008 N N . PRO A 1 259 ? 16.824 -7.500 -4.845 1.00 98.00 259 PRO A N 1
ATOM 2009 C CA . PRO A 1 259 ? 16.222 -8.576 -4.047 1.00 98.00 259 PRO A CA 1
ATOM 2010 C C . PRO A 1 259 ? 16.208 -8.353 -2.527 1.00 98.00 259 PRO A C 1
ATOM 2012 O O . PRO A 1 259 ? 15.513 -9.076 -1.817 1.00 98.00 259 PRO A O 1
ATOM 2015 N N . SER A 1 260 ? 16.969 -7.376 -2.023 1.00 98.06 260 SER A N 1
ATOM 2016 C CA . SER A 1 260 ? 17.013 -6.971 -0.615 1.00 98.06 260 SER A CA 1
ATOM 2017 C C . SER A 1 260 ? 15.787 -6.164 -0.160 1.00 98.06 260 SER A C 1
ATOM 2019 O O . SER A 1 260 ? 15.637 -5.954 1.041 1.00 98.06 260 SER A O 1
ATOM 2021 N N . VAL A 1 261 ? 14.911 -5.720 -1.073 1.00 98.50 261 VAL A N 1
ATOM 2022 C CA . VAL A 1 261 ? 13.791 -4.799 -0.783 1.00 98.50 261 VAL A CA 1
ATOM 2023 C C . VAL A 1 261 ? 12.896 -5.251 0.369 1.00 98.50 261 VAL A C 1
ATOM 2025 O O . VAL A 1 261 ? 12.585 -4.452 1.249 1.00 98.50 261 VAL A O 1
ATOM 2028 N N . GLU A 1 262 ? 12.516 -6.527 0.409 1.00 98.62 262 GLU A N 1
ATOM 2029 C CA . GLU A 1 262 ? 11.643 -7.048 1.459 1.00 98.62 262 GLU A CA 1
ATOM 2030 C C . GLU A 1 262 ? 12.333 -7.035 2.821 1.00 98.62 262 GLU A C 1
ATOM 2032 O O . GLU A 1 262 ? 11.819 -6.431 3.762 1.00 98.62 262 GLU A O 1
ATOM 2037 N N . GLU A 1 263 ? 13.534 -7.610 2.904 1.00 98.62 263 GLU A N 1
ATOM 2038 C CA . GLU A 1 263 ? 14.292 -7.674 4.155 1.00 98.62 263 GLU A CA 1
ATOM 2039 C C . GLU A 1 263 ? 14.612 -6.282 4.698 1.00 98.62 263 GLU A C 1
ATOM 2041 O O . GLU A 1 263 ? 14.420 -6.039 5.882 1.00 98.62 263 GLU A O 1
ATOM 2046 N N . ARG A 1 264 ? 15.003 -5.322 3.849 1.00 98.75 264 ARG A N 1
ATOM 2047 C CA . ARG A 1 264 ? 15.322 -3.956 4.304 1.00 98.75 264 ARG A CA 1
ATOM 2048 C C . ARG A 1 264 ? 14.124 -3.259 4.951 1.00 98.75 264 ARG A C 1
ATOM 2050 O O . ARG A 1 264 ? 14.299 -2.520 5.921 1.00 98.75 264 ARG A O 1
ATOM 2057 N N . VAL A 1 265 ? 12.915 -3.481 4.434 1.00 98.81 265 VAL A N 1
ATOM 2058 C CA . VAL A 1 265 ? 11.685 -2.946 5.038 1.00 98.81 265 VAL A CA 1
ATOM 2059 C C . VAL A 1 265 ? 11.379 -3.667 6.351 1.00 98.81 265 VAL A C 1
ATOM 2061 O O . VAL A 1 265 ? 11.141 -3.001 7.357 1.00 98.81 265 VAL A O 1
ATOM 2064 N N . ILE A 1 266 ? 11.427 -5.002 6.374 1.00 98.75 266 ILE A N 1
ATOM 2065 C CA . ILE A 1 266 ? 11.129 -5.806 7.571 1.00 98.75 266 ILE A CA 1
ATOM 2066 C C . ILE A 1 266 ? 12.120 -5.506 8.706 1.00 98.75 266 ILE A C 1
ATOM 2068 O O . ILE A 1 266 ? 11.704 -5.221 9.830 1.00 98.75 266 ILE A O 1
ATOM 2072 N N . GLU A 1 267 ? 13.421 -5.464 8.418 1.00 98.75 267 GLU A N 1
ATOM 2073 C CA . GLU A 1 267 ? 14.468 -5.074 9.368 1.00 98.75 267 GLU A CA 1
ATOM 2074 C C . GLU A 1 267 ? 14.209 -3.681 9.948 1.00 98.75 267 GLU A C 1
ATOM 2076 O O . GLU A 1 267 ? 14.326 -3.476 11.160 1.00 98.75 267 GLU A O 1
ATOM 2081 N N . LYS A 1 268 ? 13.810 -2.716 9.107 1.00 98.88 268 LYS A N 1
ATOM 2082 C CA . LYS A 1 268 ? 13.478 -1.367 9.573 1.00 98.88 268 LYS A CA 1
ATOM 2083 C C . LYS A 1 268 ? 12.249 -1.368 10.481 1.00 98.88 268 LYS A C 1
ATOM 2085 O O . LYS A 1 268 ? 12.275 -0.684 11.503 1.00 98.88 268 LYS A O 1
ATOM 2090 N N . VAL A 1 269 ? 11.211 -2.140 10.160 1.00 98.81 269 VAL A N 1
ATOM 2091 C CA . VAL A 1 269 ? 10.031 -2.297 11.025 1.00 98.81 269 VAL A CA 1
ATOM 2092 C C . VAL A 1 269 ? 10.438 -2.841 12.397 1.00 98.81 269 VAL A C 1
ATOM 2094 O O . VAL A 1 269 ? 10.114 -2.222 13.411 1.00 98.81 269 VAL A O 1
ATOM 2097 N N . HIS A 1 270 ? 11.205 -3.936 12.452 1.00 98.56 270 HIS A N 1
ATOM 2098 C CA . HIS A 1 270 ? 11.684 -4.515 13.716 1.00 98.56 270 HIS A CA 1
ATOM 2099 C C . HIS A 1 270 ? 12.557 -3.540 14.512 1.00 98.56 270 HIS A C 1
ATOM 2101 O O . HIS A 1 270 ? 12.371 -3.388 15.721 1.00 98.56 270 HIS A O 1
ATOM 2107 N N . ALA A 1 271 ? 13.462 -2.821 13.844 1.00 98.56 271 ALA A N 1
ATOM 2108 C CA . ALA A 1 271 ? 14.289 -1.797 14.477 1.00 98.56 271 ALA A CA 1
ATOM 2109 C C . ALA A 1 271 ? 13.445 -0.667 15.093 1.00 98.56 271 ALA A C 1
ATOM 2111 O O . ALA A 1 271 ? 13.712 -0.232 16.217 1.00 98.56 271 ALA A O 1
ATOM 2112 N N . LEU A 1 272 ? 12.402 -0.206 14.394 1.00 98.50 272 LEU A N 1
ATOM 2113 C CA . LEU A 1 272 ? 11.500 0.830 14.900 1.00 98.50 272 LEU A CA 1
ATOM 2114 C C . LEU A 1 272 ? 10.620 0.337 16.048 1.00 98.50 272 LEU A C 1
ATOM 2116 O O . LEU A 1 272 ? 10.442 1.074 17.016 1.00 98.50 272 LEU A O 1
ATOM 2120 N N . ILE A 1 273 ? 10.146 -0.908 15.999 1.00 97.38 273 ILE A N 1
ATOM 2121 C CA . ILE A 1 273 ? 9.464 -1.547 17.132 1.00 97.38 273 ILE A CA 1
ATOM 2122 C C . ILE A 1 273 ? 10.393 -1.584 18.351 1.00 97.38 273 ILE A C 1
ATOM 2124 O O . ILE A 1 273 ? 9.995 -1.173 19.441 1.00 97.38 273 ILE A O 1
ATOM 2128 N N . GLY A 1 274 ? 11.646 -2.014 18.170 1.00 96.56 274 GLY A N 1
ATOM 2129 C CA . GLY A 1 274 ? 12.657 -2.002 19.226 1.00 96.56 274 GLY A CA 1
ATOM 2130 C C . GLY A 1 274 ? 12.850 -0.607 19.822 1.00 96.56 274 GLY A C 1
ATOM 2131 O O . GLY A 1 274 ? 12.810 -0.446 21.037 1.00 96.56 274 GLY A O 1
ATOM 2132 N N . ARG A 1 275 ? 12.966 0.427 18.981 1.00 96.62 275 ARG A N 1
ATOM 2133 C CA . ARG A 1 275 ? 13.101 1.825 19.424 1.00 96.62 275 ARG A CA 1
ATOM 2134 C C . ARG A 1 275 ? 11.890 2.310 20.224 1.00 96.62 275 ARG A C 1
ATOM 2136 O O . ARG A 1 275 ? 12.066 2.916 21.279 1.00 96.62 275 ARG A O 1
ATOM 2143 N N . VAL A 1 276 ? 10.679 2.044 19.737 1.00 95.12 276 VAL A N 1
ATOM 2144 C CA . VAL A 1 276 ? 9.427 2.428 20.408 1.00 95.12 276 VAL A CA 1
ATOM 2145 C C . VAL A 1 276 ? 9.304 1.751 21.777 1.00 95.12 276 VAL A C 1
ATOM 2147 O O . VAL A 1 276 ? 8.871 2.384 22.741 1.00 95.12 276 VAL A O 1
ATOM 2150 N N . ARG A 1 277 ? 9.737 0.491 21.889 1.00 92.38 277 ARG A N 1
ATOM 2151 C CA . ARG A 1 277 ? 9.664 -0.292 23.129 1.00 92.38 277 ARG A CA 1
ATOM 2152 C C . ARG A 1 277 ? 10.798 -0.013 24.103 1.00 92.38 277 ARG A C 1
ATOM 2154 O O . ARG A 1 277 ? 10.563 -0.070 25.301 1.00 92.38 277 ARG A O 1
ATOM 2161 N N . SER A 1 278 ? 12.000 0.323 23.644 1.00 86.81 278 SER A N 1
ATOM 2162 C CA . SER A 1 278 ? 13.104 0.697 24.540 1.00 86.81 278 SER A CA 1
ATOM 2163 C C . SER A 1 278 ? 12.849 2.031 25.246 1.00 86.81 278 SER A C 1
ATOM 2165 O O . SER A 1 278 ? 13.274 2.204 26.381 1.00 86.81 278 SER A O 1
ATOM 2167 N N . ALA A 1 279 ? 12.045 2.922 24.654 1.00 72.25 279 ALA A N 1
ATOM 2168 C CA . ALA A 1 279 ? 11.519 4.119 25.323 1.00 72.25 279 ALA A CA 1
ATOM 2169 C C . ALA A 1 279 ? 10.511 3.814 26.465 1.00 72.25 279 ALA A C 1
ATOM 2171 O O . ALA A 1 279 ? 9.865 4.721 26.983 1.00 72.25 279 ALA A O 1
ATOM 2172 N N . LYS A 1 280 ? 10.315 2.535 26.826 1.00 59.00 280 LYS A N 1
ATOM 2173 C CA . LYS A 1 280 ? 9.555 2.058 27.997 1.00 59.00 280 LYS A CA 1
ATOM 2174 C C . LYS A 1 280 ? 10.413 1.993 29.272 1.00 59.00 280 LYS A C 1
ATOM 2176 O O . LYS A 1 280 ? 9.841 1.774 30.332 1.00 59.00 280 LYS A O 1
ATOM 2181 N N . ALA A 1 281 ? 11.744 2.091 29.161 1.00 51.06 281 ALA A N 1
ATOM 2182 C CA . ALA A 1 281 ? 12.682 1.816 30.255 1.00 51.06 281 ALA A CA 1
ATOM 2183 C C . ALA A 1 281 ? 13.065 3.031 31.127 1.00 51.06 281 ALA A C 1
ATOM 2185 O O . ALA A 1 281 ? 13.767 2.831 32.117 1.00 51.06 281 ALA A O 1
ATOM 2186 N N . ASP A 1 282 ? 12.569 4.227 30.800 1.00 38.16 282 ASP A N 1
ATOM 2187 C CA . ASP A 1 282 ? 12.733 5.468 31.575 1.00 38.16 282 ASP A CA 1
ATOM 2188 C C . ASP A 1 282 ? 11.367 5.973 32.074 1.00 38.16 282 ASP A C 1
ATOM 2190 O O . ASP A 1 282 ? 11.318 6.567 33.176 1.00 38.16 282 ASP A O 1
#

Foldseek 3Di:
DFQWDQDPVFTDRHDDPPDDADPDKDWDFDADPVRATAEIEIEGQEDLAQEDDDDDDPFLQRLLQVVLCVVRVNYGYHYFHFLNLRHYQPPGYDPCSVVSRNVSNVVSNVVRVVVVPDDDDDQAADKFKDKFWQKFFADDFDDLVRLVVQCPDPDPLSVVLSVLQVVVCVVPVDGDGIDGWMWMWIGRHQAEIEIEGEANHHPVLVVVCPVVDDDYHYHYGYNPPYHQYAQDALVCLVSQDCNNWVVCSVGNHRTGTDSCRSVSRVVVRVVRVVVRVVVVVD